Protein AF-A0A9P7C4H9-F1 (afdb_monomer)

Structure (mmCIF, N/CA/C/O backbone):
data_AF-A0A9P7C4H9-F1
#
_entry.id   AF-A0A9P7C4H9-F1
#
loop_
_atom_site.group_PDB
_atom_site.id
_atom_site.type_symbol
_atom_site.label_atom_id
_atom_site.label_alt_id
_atom_site.label_comp_id
_atom_site.label_asym_id
_atom_site.label_entity_id
_atom_site.label_seq_id
_atom_site.pdbx_PDB_ins_code
_atom_site.Cartn_x
_atom_site.Cartn_y
_atom_site.Cartn_z
_atom_site.occupancy
_atom_site.B_iso_or_equiv
_atom_site.auth_seq_id
_atom_site.auth_comp_id
_atom_site.auth_asym_id
_atom_site.auth_atom_id
_atom_site.pdbx_PDB_model_num
ATOM 1 N N . MET A 1 1 ? 7.502 -37.000 -30.671 1.00 44.06 1 MET A N 1
ATOM 2 C CA . MET A 1 1 ? 8.801 -36.679 -31.298 1.00 44.06 1 MET A CA 1
ATOM 3 C C . MET A 1 1 ? 9.377 -35.501 -30.540 1.00 44.06 1 MET A C 1
ATOM 5 O O . MET A 1 1 ? 8.918 -34.388 -30.746 1.00 44.06 1 MET A O 1
ATOM 9 N N . HIS A 1 2 ? 10.270 -35.762 -29.587 1.00 52.16 2 HIS A N 1
ATOM 10 C CA . HIS A 1 2 ? 10.939 -34.704 -28.834 1.00 52.16 2 HIS A CA 1
ATOM 11 C C . HIS A 1 2 ? 12.098 -34.199 -29.687 1.00 52.16 2 HIS A C 1
ATOM 13 O O . HIS A 1 2 ? 13.008 -34.956 -30.012 1.00 52.16 2 HIS A O 1
ATOM 19 N N . TYR A 1 3 ? 11.997 -32.956 -30.142 1.00 65.62 3 TYR A N 1
ATOM 20 C CA . TYR A 1 3 ? 13.084 -32.281 -30.832 1.00 65.62 3 TYR A CA 1
ATOM 21 C C . TYR A 1 3 ? 14.115 -31.863 -29.782 1.00 65.62 3 TYR A C 1
ATOM 23 O O . TYR A 1 3 ? 13.829 -31.004 -28.951 1.00 65.62 3 TYR A O 1
ATOM 31 N N . GLU A 1 4 ? 15.283 -32.504 -29.774 1.00 80.12 4 GLU A N 1
ATOM 32 C CA . GLU A 1 4 ? 16.384 -32.117 -28.891 1.00 80.12 4 GLU A CA 1
ATOM 33 C C . GLU A 1 4 ? 17.046 -30.844 -29.433 1.00 80.12 4 GLU A C 1
ATOM 35 O O . GLU A 1 4 ? 17.804 -30.877 -30.408 1.00 80.12 4 GLU A O 1
ATOM 40 N N . LEU A 1 5 ? 16.741 -29.713 -28.794 1.00 78.94 5 LEU A N 1
ATOM 41 C CA . LEU A 1 5 ? 17.234 -28.383 -29.169 1.00 78.94 5 LEU A CA 1
ATOM 42 C C . LEU A 1 5 ? 18.776 -28.321 -29.170 1.00 78.94 5 LEU A C 1
ATOM 44 O O . LEU A 1 5 ? 19.366 -27.708 -30.057 1.00 78.94 5 LEU A O 1
ATOM 48 N N . ASP A 1 6 ? 19.438 -29.061 -28.277 1.00 79.94 6 ASP A N 1
ATOM 49 C CA . ASP A 1 6 ? 20.905 -29.146 -28.202 1.00 79.94 6 ASP A CA 1
ATOM 50 C C . ASP A 1 6 ? 21.543 -29.848 -29.409 1.00 79.94 6 ASP A C 1
ATOM 52 O O . ASP A 1 6 ? 22.656 -29.522 -29.837 1.00 79.94 6 ASP A O 1
ATOM 56 N N . HIS A 1 7 ? 20.867 -30.861 -29.955 1.00 81.50 7 HIS A N 1
ATOM 57 C CA . HIS A 1 7 ? 21.323 -31.544 -31.163 1.00 81.50 7 HIS A CA 1
ATOM 58 C C . HIS A 1 7 ? 21.114 -30.644 -32.385 1.00 81.50 7 HIS A C 1
ATOM 60 O O . HIS A 1 7 ? 21.997 -30.518 -33.234 1.00 81.50 7 HIS A O 1
ATOM 66 N N . ALA A 1 8 ? 19.976 -29.951 -32.438 1.00 81.56 8 ALA A N 1
ATOM 67 C CA . ALA A 1 8 ? 19.680 -28.979 -33.478 1.00 81.56 8 ALA A CA 1
ATOM 68 C C . ALA A 1 8 ? 20.677 -27.814 -33.518 1.00 81.56 8 ALA A C 1
ATOM 70 O O . ALA A 1 8 ? 21.154 -27.468 -34.599 1.00 81.56 8 ALA A O 1
ATOM 71 N N . LEU A 1 9 ? 21.049 -27.253 -32.359 1.00 82.00 9 LEU A N 1
ATOM 72 C CA . LEU A 1 9 ? 22.055 -26.191 -32.272 1.00 82.00 9 LEU A CA 1
ATOM 73 C C . LEU A 1 9 ? 23.400 -26.621 -32.849 1.00 82.00 9 LEU A C 1
ATOM 75 O O . LEU A 1 9 ? 23.995 -25.877 -33.628 1.00 82.00 9 LEU A O 1
ATOM 79 N N . ARG A 1 10 ? 23.869 -27.825 -32.504 1.00 82.38 10 ARG A N 1
ATOM 80 C CA . ARG A 1 10 ? 25.145 -28.351 -33.006 1.00 82.38 10 ARG A CA 1
ATOM 81 C C . ARG A 1 10 ? 25.139 -28.474 -34.525 1.00 82.38 10 ARG A C 1
ATOM 83 O O . ARG A 1 10 ? 26.016 -27.921 -35.182 1.00 82.38 10 ARG A O 1
ATOM 90 N N . VAL A 1 11 ? 24.098 -29.088 -35.085 1.00 84.25 11 VAL A N 1
ATOM 91 C CA . VAL A 1 11 ? 23.958 -29.253 -36.539 1.00 84.25 11 VAL A CA 1
ATOM 92 C C . VAL A 1 11 ? 23.849 -27.897 -37.251 1.00 84.25 11 VAL A C 1
ATOM 94 O O . VAL A 1 11 ? 24.499 -27.679 -38.277 1.00 84.25 11 VAL A O 1
ATOM 97 N N . CYS A 1 12 ? 23.066 -26.954 -36.718 1.00 82.62 12 CYS A N 1
ATOM 98 C CA . CYS A 1 12 ? 22.921 -25.619 -37.305 1.00 82.62 12 CYS A CA 1
ATOM 99 C C . CYS A 1 12 ? 24.215 -24.793 -37.228 1.00 82.62 12 CYS A C 1
ATOM 101 O O . CYS A 1 12 ? 24.520 -24.063 -38.178 1.00 82.62 12 CYS A O 1
ATOM 103 N N . SER A 1 13 ? 24.983 -24.939 -36.145 1.00 81.62 13 SER A N 1
ATOM 104 C CA . SER A 1 13 ? 26.287 -24.295 -35.960 1.00 81.62 13 SER A CA 1
ATOM 105 C C . SER A 1 13 ? 27.321 -24.823 -36.958 1.00 81.62 13 SER A C 1
ATOM 107 O O . SER A 1 13 ? 27.960 -24.038 -37.661 1.00 81.62 13 SER A O 1
ATOM 109 N N . GLU A 1 14 ? 27.394 -26.147 -37.136 1.00 85.06 14 GLU A N 1
ATOM 110 C CA . GLU A 1 14 ? 28.267 -26.791 -38.130 1.00 85.06 14 GLU A CA 1
ATOM 111 C C . GLU A 1 14 ? 27.987 -26.300 -39.559 1.00 85.06 14 GLU A C 1
ATOM 113 O O . GLU A 1 14 ? 28.906 -26.081 -40.348 1.00 85.06 14 GLU A O 1
ATOM 118 N N . HIS A 1 15 ? 26.715 -26.052 -39.881 1.00 85.06 15 HIS A N 1
ATOM 119 C CA . HIS A 1 15 ? 26.280 -25.585 -41.199 1.00 85.06 15 HIS A CA 1
ATOM 120 C C . HIS A 1 15 ? 26.234 -24.052 -41.326 1.00 85.06 15 HIS A C 1
ATOM 122 O O . HIS A 1 15 ? 25.731 -23.539 -42.331 1.00 85.06 15 HIS A O 1
ATOM 128 N N . LYS A 1 16 ? 26.736 -23.308 -40.326 1.00 81.38 16 LYS A N 1
ATOM 129 C CA . LYS A 1 16 ? 26.761 -21.833 -40.277 1.00 81.38 16 LYS A CA 1
ATOM 130 C C . LYS A 1 16 ? 25.388 -21.188 -40.526 1.00 81.38 16 LYS A C 1
ATOM 132 O O . LYS A 1 16 ? 25.284 -20.124 -41.139 1.00 81.38 16 LYS A O 1
ATOM 137 N N . ARG A 1 17 ? 24.303 -21.827 -40.076 1.00 83.75 17 ARG A N 1
ATOM 138 C CA . ARG A 1 17 ? 22.928 -21.311 -40.207 1.00 83.75 17 ARG A CA 1
ATOM 139 C C . ARG A 1 17 ? 22.589 -20.403 -39.027 1.00 83.75 17 ARG A C 1
ATOM 141 O O . ARG A 1 17 ? 21.820 -20.761 -38.145 1.00 83.75 17 ARG A O 1
ATOM 148 N N . THR A 1 18 ? 23.154 -19.204 -39.045 1.00 81.00 18 THR A N 1
ATOM 149 C CA . THR A 1 18 ? 23.159 -18.243 -37.928 1.00 81.00 18 THR A CA 1
ATOM 150 C C . THR A 1 18 ? 21.761 -17.864 -37.446 1.00 81.00 18 THR A C 1
ATOM 152 O O . THR A 1 18 ? 21.467 -17.990 -36.264 1.00 81.00 18 THR A O 1
ATOM 155 N N . ARG A 1 19 ? 20.849 -17.516 -38.360 1.00 83.62 19 ARG A N 1
ATOM 156 C CA . ARG A 1 19 ? 19.447 -17.197 -38.030 1.00 83.62 19 ARG A CA 1
ATOM 157 C C . ARG A 1 19 ? 18.718 -18.350 -37.340 1.00 83.62 19 ARG A C 1
ATOM 159 O O . ARG A 1 19 ? 17.935 -18.123 -36.423 1.00 83.62 19 ARG A O 1
ATOM 166 N N . SER A 1 20 ? 18.989 -19.583 -37.768 1.00 84.62 20 SER A N 1
ATOM 167 C CA . SER A 1 20 ? 18.433 -20.786 -37.146 1.00 84.62 20 SER A CA 1
ATOM 168 C C . SER A 1 20 ? 19.023 -21.004 -35.754 1.00 84.62 20 SER A C 1
ATOM 170 O O . SER A 1 20 ? 18.269 -21.300 -34.835 1.00 84.62 20 SER A O 1
ATOM 172 N N . CYS A 1 21 ? 20.327 -20.773 -35.566 1.00 83.94 21 CYS A N 1
ATOM 173 C CA . CYS A 1 21 ? 20.963 -20.833 -34.248 1.00 83.94 21 CYS A CA 1
ATOM 174 C C . CYS A 1 21 ? 20.358 -19.813 -33.272 1.00 83.94 21 CYS A C 1
ATOM 176 O O . CYS A 1 21 ? 19.970 -20.201 -32.177 1.00 83.94 21 CYS A O 1
ATOM 178 N N . VAL A 1 22 ? 20.197 -18.543 -33.674 1.00 86.19 22 VAL A N 1
ATOM 179 C CA . VAL A 1 22 ? 19.553 -17.501 -32.841 1.00 86.19 22 VAL A CA 1
ATOM 180 C C . VAL A 1 22 ? 18.134 -17.915 -32.443 1.00 86.19 22 VAL A C 1
ATOM 182 O O . VAL A 1 22 ? 17.732 -17.752 -31.292 1.00 86.19 22 VAL A O 1
ATOM 185 N N . HIS A 1 23 ? 17.379 -18.498 -33.378 1.00 86.56 23 HIS A N 1
ATOM 186 C CA . HIS A 1 23 ? 16.027 -18.966 -33.094 1.00 86.56 23 HIS A CA 1
ATOM 187 C C . HIS A 1 23 ? 15.988 -20.094 -32.069 1.00 86.56 23 HIS A C 1
ATOM 189 O O . HIS A 1 23 ? 15.178 -20.041 -31.143 1.00 86.56 23 HIS A O 1
ATOM 195 N N . ILE A 1 24 ? 16.878 -21.076 -32.204 1.00 85.31 24 ILE A N 1
ATOM 196 C CA . ILE A 1 24 ? 16.954 -22.189 -31.261 1.00 85.31 24 ILE A CA 1
ATOM 197 C C . ILE A 1 24 ? 17.429 -21.691 -29.883 1.00 85.31 24 ILE A C 1
ATOM 199 O O . ILE A 1 24 ? 16.838 -22.073 -28.878 1.00 85.31 24 ILE A O 1
ATOM 203 N N . TYR A 1 25 ? 18.394 -20.763 -29.818 1.00 87.19 25 TYR A N 1
ATOM 204 C CA . TYR A 1 25 ? 18.800 -20.128 -28.556 1.00 87.19 25 TYR A CA 1
ATOM 205 C C . TYR A 1 25 ? 17.641 -19.406 -27.859 1.00 87.19 25 TYR A C 1
ATOM 207 O O . TYR A 1 25 ? 17.460 -19.559 -26.653 1.00 87.19 25 TYR A O 1
ATOM 215 N N . GLY A 1 26 ? 16.805 -18.682 -28.608 1.00 85.56 26 GLY A N 1
ATOM 216 C CA . GLY A 1 26 ? 15.606 -18.066 -28.040 1.00 85.56 26 GLY A CA 1
ATOM 217 C C . GLY A 1 26 ? 14.562 -19.081 -27.565 1.00 85.56 26 GLY A C 1
ATOM 218 O O . GLY A 1 26 ? 13.930 -18.851 -26.542 1.00 85.56 26 GLY A O 1
ATOM 219 N N . GLN A 1 27 ? 14.401 -20.223 -28.246 1.00 85.50 27 GLN A N 1
ATOM 220 C CA . GLN A 1 27 ? 13.520 -21.308 -27.778 1.00 85.50 27 GLN A CA 1
ATOM 221 C C . GLN A 1 27 ? 14.031 -21.975 -26.493 1.00 85.50 27 GLN A C 1
ATOM 223 O O . GLN A 1 27 ? 13.234 -22.481 -25.709 1.00 85.50 27 GLN A O 1
ATOM 228 N N . MET A 1 28 ? 15.344 -21.956 -26.267 1.00 84.06 28 MET A N 1
ATOM 229 C CA . MET A 1 28 ? 15.979 -22.445 -25.040 1.00 84.06 28 MET A CA 1
ATOM 230 C C . MET A 1 28 ? 15.979 -21.414 -23.900 1.00 84.06 28 MET A C 1
ATOM 232 O O . MET A 1 28 ? 16.462 -21.718 -22.814 1.00 84.06 28 MET A O 1
ATOM 236 N N . GLY A 1 29 ? 15.471 -20.196 -24.132 1.00 84.06 29 GLY A N 1
ATOM 237 C CA . GLY A 1 29 ? 15.505 -19.097 -23.159 1.00 84.06 29 GLY A CA 1
ATOM 238 C C . GLY A 1 29 ? 16.881 -18.437 -22.994 1.00 84.06 29 GLY A C 1
ATOM 239 O O . GLY A 1 29 ? 17.064 -17.597 -22.117 1.00 84.06 29 GLY A O 1
ATOM 240 N N . LEU A 1 30 ? 17.857 -18.779 -23.840 1.00 87.62 30 LEU A N 1
ATOM 241 C CA . LEU A 1 30 ? 19.221 -18.242 -23.814 1.00 87.62 30 LEU A CA 1
ATOM 242 C C . LEU A 1 30 ? 19.320 -16.970 -24.671 1.00 87.62 30 LEU A C 1
ATOM 244 O O . LEU A 1 30 ? 20.008 -16.925 -25.694 1.00 87.62 30 LEU A O 1
ATOM 248 N N . TYR A 1 31 ? 18.612 -15.917 -24.259 1.00 89.25 31 TYR A N 1
ATOM 249 C CA . TYR A 1 31 ? 18.521 -14.665 -25.021 1.00 89.25 31 TYR A CA 1
ATOM 250 C C . TYR A 1 31 ? 19.855 -13.911 -25.129 1.00 89.25 31 TYR A C 1
ATOM 252 O O . TYR A 1 31 ? 20.131 -13.318 -26.169 1.00 89.25 31 TYR A O 1
ATOM 260 N N . GLU A 1 32 ? 20.725 -13.984 -24.116 1.00 88.81 32 GLU A N 1
ATOM 261 C CA . GLU A 1 32 ? 22.060 -13.358 -24.166 1.00 88.81 32 GLU A CA 1
ATOM 262 C C . GLU A 1 32 ? 22.920 -13.922 -25.301 1.00 88.81 32 GLU A C 1
ATOM 264 O O . GLU A 1 32 ? 23.570 -13.175 -26.036 1.00 88.81 32 GLU A O 1
ATOM 269 N N . GLU A 1 33 ? 22.896 -15.242 -25.480 1.00 87.50 33 GLU A N 1
ATOM 270 C CA . GLU A 1 33 ? 23.661 -15.912 -26.530 1.00 87.50 33 GLU A CA 1
ATOM 271 C C . GLU A 1 33 ? 23.050 -15.669 -27.909 1.00 87.50 33 GLU A C 1
ATOM 273 O O . GLU A 1 33 ? 23.782 -15.451 -28.876 1.00 87.50 33 GLU A O 1
ATOM 278 N N . ALA A 1 34 ? 21.715 -15.638 -27.980 1.00 88.81 34 ALA A N 1
ATOM 279 C CA . ALA A 1 34 ? 20.970 -15.299 -29.185 1.00 88.81 34 ALA A CA 1
ATOM 280 C C . ALA A 1 34 ? 21.322 -13.887 -29.687 1.00 88.81 34 ALA A C 1
ATOM 282 O O . ALA A 1 34 ? 21.655 -13.716 -30.861 1.00 88.81 34 ALA A O 1
ATOM 283 N N . VAL A 1 35 ? 21.302 -12.890 -28.795 1.00 88.69 35 VAL A N 1
ATOM 284 C CA . VAL A 1 35 ? 21.635 -11.494 -29.117 1.00 88.69 35 VAL A CA 1
ATOM 285 C C . VAL A 1 35 ? 23.110 -11.360 -29.490 1.00 88.69 35 VAL A C 1
ATOM 287 O O . VAL A 1 35 ? 23.418 -10.761 -30.516 1.00 88.69 35 VAL A O 1
ATOM 290 N N . ARG A 1 36 ? 24.031 -11.975 -28.736 1.00 88.62 36 ARG A N 1
ATOM 291 C CA . ARG A 1 36 ? 25.468 -11.963 -29.061 1.00 88.62 36 ARG A CA 1
ATOM 292 C C . ARG A 1 36 ? 25.739 -12.518 -30.463 1.00 88.62 36 ARG A C 1
ATOM 294 O O . ARG A 1 36 ? 26.434 -11.874 -31.243 1.00 88.62 36 ARG A O 1
ATOM 301 N N . LEU A 1 37 ? 25.147 -13.664 -30.807 1.00 87.50 37 LEU A N 1
ATOM 302 C CA . LEU A 1 37 ? 25.329 -14.290 -32.119 1.00 87.50 37 LEU A CA 1
ATOM 303 C C . LEU A 1 37 ? 24.685 -13.467 -33.249 1.00 87.50 37 LEU A C 1
ATOM 305 O O . LEU A 1 37 ? 25.217 -13.415 -34.356 1.00 87.50 37 LEU A O 1
ATOM 309 N N . ALA A 1 38 ? 23.571 -12.777 -32.984 1.00 88.94 38 ALA A N 1
ATOM 310 C CA . ALA A 1 38 ? 22.984 -11.835 -33.938 1.00 88.94 38 ALA A CA 1
ATOM 311 C C . ALA A 1 38 ? 23.907 -10.625 -34.199 1.00 88.94 38 ALA A C 1
ATOM 313 O O . ALA A 1 38 ? 24.127 -10.257 -35.357 1.00 88.94 38 ALA A O 1
ATOM 314 N N . LEU A 1 39 ? 24.509 -10.062 -33.143 1.00 87.12 39 LEU A N 1
ATOM 315 C CA . LEU A 1 39 ? 25.451 -8.940 -33.234 1.00 87.12 39 LEU A CA 1
ATOM 316 C C . LEU A 1 39 ? 26.760 -9.326 -33.946 1.00 87.12 39 LEU A C 1
ATOM 318 O O . LEU A 1 39 ? 27.242 -8.572 -34.790 1.00 87.12 39 LEU A O 1
ATOM 322 N N . GLU A 1 40 ? 27.306 -10.523 -33.701 1.00 87.19 40 GLU A N 1
ATOM 323 C CA . GLU A 1 40 ? 28.487 -11.044 -34.418 1.00 87.19 40 GLU A CA 1
ATOM 324 C C . GLU A 1 40 ? 28.271 -11.101 -35.941 1.00 87.19 40 GLU A C 1
ATOM 326 O O . GLU A 1 40 ? 29.188 -10.837 -36.724 1.00 87.19 40 GLU A O 1
ATOM 331 N N . HIS A 1 41 ? 27.040 -11.389 -36.369 1.00 85.38 41 HIS A N 1
ATOM 332 C CA . HIS A 1 41 ? 26.647 -11.453 -37.776 1.00 85.38 41 HIS A CA 1
ATOM 333 C C . HIS A 1 41 ? 26.065 -10.146 -38.336 1.00 85.38 41 HIS A C 1
ATOM 335 O O . HIS A 1 41 ? 25.588 -10.145 -39.472 1.00 85.38 41 HIS A O 1
ATOM 341 N N . LYS A 1 42 ? 26.162 -9.034 -37.590 1.00 81.94 42 LYS A N 1
ATOM 342 C CA . LYS A 1 42 ? 25.680 -7.694 -37.975 1.00 81.94 42 LYS A CA 1
ATOM 343 C C . LYS A 1 42 ? 24.170 -7.621 -38.264 1.00 81.94 42 LYS A C 1
ATOM 345 O O . LYS A 1 42 ? 23.737 -6.754 -39.020 1.00 81.94 42 LYS A O 1
ATOM 350 N N . ASP A 1 43 ? 23.363 -8.511 -37.684 1.00 84.69 43 ASP A N 1
ATOM 351 C CA . ASP A 1 43 ? 21.900 -8.517 -37.845 1.00 84.69 43 ASP A CA 1
ATOM 352 C C . ASP A 1 43 ? 21.250 -7.801 -36.642 1.00 84.69 43 ASP A C 1
ATOM 354 O O . ASP A 1 43 ? 20.857 -8.423 -35.652 1.00 84.69 43 ASP A O 1
ATOM 358 N N . LEU A 1 44 ? 21.215 -6.462 -36.701 1.00 82.75 44 LEU A N 1
ATOM 359 C CA . LEU A 1 44 ? 20.713 -5.603 -35.616 1.00 82.75 44 LEU A CA 1
ATOM 360 C C . LEU A 1 44 ? 19.209 -5.772 -35.382 1.00 82.75 44 LEU A C 1
ATOM 362 O O . LEU A 1 44 ? 18.764 -5.793 -34.237 1.00 82.75 44 LEU A O 1
ATOM 366 N N . ASP A 1 45 ? 18.427 -5.931 -36.448 1.00 84.25 45 ASP A N 1
ATOM 367 C CA . ASP A 1 45 ? 16.979 -6.115 -36.341 1.00 84.25 45 ASP A CA 1
ATOM 368 C C . ASP A 1 45 ? 16.651 -7.428 -35.629 1.00 84.25 45 ASP A C 1
ATOM 370 O O . ASP A 1 45 ? 15.785 -7.474 -34.753 1.00 84.25 45 ASP A O 1
ATOM 374 N N . LEU A 1 46 ? 17.402 -8.492 -35.935 1.00 86.25 46 LEU A N 1
ATOM 375 C CA . LEU A 1 46 ? 17.275 -9.758 -35.228 1.00 86.25 46 LEU A CA 1
ATOM 376 C C . LEU A 1 46 ? 17.680 -9.616 -33.754 1.00 86.25 46 LEU A C 1
ATOM 378 O O . LEU A 1 46 ? 16.971 -10.119 -32.888 1.00 86.25 46 LEU A O 1
ATOM 382 N N . ALA A 1 47 ? 18.766 -8.903 -33.445 1.00 86.62 47 ALA A N 1
ATOM 383 C CA . ALA A 1 47 ? 19.182 -8.660 -32.063 1.00 86.62 47 ALA A CA 1
ATOM 384 C C . ALA A 1 47 ? 18.090 -7.947 -31.243 1.00 86.62 47 ALA A C 1
ATOM 386 O O . ALA A 1 47 ? 17.804 -8.369 -30.125 1.00 86.62 47 ALA A O 1
ATOM 387 N N . ARG A 1 48 ? 17.422 -6.938 -31.819 1.00 85.56 48 ARG A N 1
ATOM 388 C CA . ARG A 1 48 ? 16.312 -6.209 -31.178 1.00 85.56 48 ARG A CA 1
ATOM 389 C C . ARG A 1 48 ? 15.128 -7.119 -30.869 1.00 85.56 48 ARG A C 1
ATOM 391 O O . ARG A 1 48 ? 14.684 -7.188 -29.730 1.00 85.56 48 ARG A O 1
ATOM 398 N N . VAL A 1 49 ? 14.692 -7.909 -31.853 1.00 88.25 49 VAL A N 1
ATOM 399 C CA . VAL A 1 49 ? 13.565 -8.839 -31.676 1.00 88.25 49 VAL A CA 1
ATOM 400 C C . VAL A 1 49 ? 13.814 -9.822 -30.532 1.00 88.25 49 VAL A C 1
ATOM 402 O O . VAL A 1 49 ? 12.890 -10.133 -29.790 1.00 88.25 49 VAL A O 1
ATOM 405 N N . TYR A 1 50 ? 15.037 -10.339 -30.373 1.00 87.06 50 TYR A N 1
ATOM 406 C CA . TYR A 1 50 ? 15.347 -11.257 -29.268 1.00 87.06 50 TYR A CA 1
ATOM 407 C C . TYR A 1 50 ? 15.652 -10.544 -27.944 1.00 87.06 50 TYR A C 1
ATOM 409 O O . TYR A 1 50 ? 15.538 -11.189 -26.904 1.00 87.06 50 TYR A O 1
ATOM 417 N N . ALA A 1 51 ? 15.984 -9.250 -27.963 1.00 86.00 51 ALA A N 1
ATOM 418 C CA . ALA A 1 51 ? 16.104 -8.432 -26.759 1.00 86.00 51 ALA A CA 1
ATOM 419 C C . ALA A 1 51 ? 14.742 -8.089 -26.138 1.00 86.00 51 ALA A C 1
ATOM 421 O O . ALA A 1 51 ? 14.664 -8.004 -24.917 1.00 86.00 51 ALA A O 1
ATOM 422 N N . ASP A 1 52 ? 13.680 -7.979 -26.945 1.00 85.94 52 ASP A N 1
ATOM 423 C CA . ASP A 1 52 ? 12.317 -7.682 -26.468 1.00 85.94 52 ASP A CA 1
ATOM 424 C C . ASP A 1 52 ? 11.517 -8.919 -26.031 1.00 85.94 52 ASP A C 1
ATOM 426 O O . ASP A 1 52 ? 10.553 -8.802 -25.282 1.00 85.94 52 ASP A O 1
ATOM 430 N N . LYS A 1 53 ? 11.928 -10.123 -26.449 1.00 85.88 53 LYS A N 1
ATOM 431 C CA . LYS A 1 53 ? 11.283 -11.393 -26.062 1.00 85.88 53 LYS A CA 1
ATOM 432 C C . LYS A 1 53 ? 11.184 -11.681 -24.557 1.00 85.88 53 LYS A C 1
ATOM 434 O O . LYS A 1 53 ? 10.193 -12.303 -24.172 1.00 85.88 53 LYS A O 1
ATOM 439 N N . PRO A 1 54 ? 12.167 -11.345 -23.701 1.00 84.25 54 PRO A N 1
ATOM 440 C CA . PRO A 1 54 ? 11.985 -11.436 -22.256 1.00 84.25 54 PRO A CA 1
ATOM 441 C C . PRO A 1 54 ? 11.037 -10.325 -21.765 1.00 84.25 54 PRO A C 1
ATOM 443 O O . PRO A 1 54 ? 11.469 -9.283 -21.278 1.00 84.25 54 PRO A O 1
ATOM 446 N N . GLU A 1 55 ? 9.727 -10.545 -21.912 1.00 77.44 55 GLU A N 1
ATOM 447 C CA . GLU A 1 55 ? 8.685 -9.591 -21.496 1.00 77.44 55 GLU A CA 1
ATOM 448 C C . GLU A 1 55 ? 8.573 -9.474 -19.965 1.00 77.44 55 GLU A C 1
ATOM 450 O O . GLU A 1 55 ? 8.351 -8.380 -19.455 1.00 77.44 55 GLU A O 1
ATOM 455 N N . GLU A 1 56 ? 8.782 -10.575 -19.231 1.00 80.62 56 GLU A N 1
ATOM 456 C CA . GLU A 1 56 ? 8.640 -10.636 -17.764 1.00 80.62 56 GLU A CA 1
ATOM 457 C C . GLU A 1 56 ? 9.906 -10.221 -16.988 1.00 80.62 56 GLU A C 1
ATOM 459 O O . GLU A 1 56 ? 9.843 -10.007 -15.778 1.00 80.62 56 GLU A O 1
ATOM 464 N N . ASP A 1 57 ? 11.059 -10.117 -17.659 1.00 85.31 57 ASP A N 1
ATOM 465 C CA . ASP A 1 57 ? 12.349 -9.809 -17.029 1.00 85.31 57 ASP A CA 1
ATOM 466 C C . ASP A 1 57 ? 12.928 -8.497 -17.572 1.00 85.31 57 ASP A C 1
ATOM 468 O O . ASP A 1 57 ? 13.766 -8.469 -18.480 1.00 85.31 57 ASP A O 1
ATOM 472 N N . ASP A 1 58 ? 12.481 -7.391 -16.975 1.00 85.81 58 ASP A N 1
ATOM 473 C CA . ASP A 1 58 ? 12.952 -6.043 -17.303 1.00 85.81 58 ASP A CA 1
ATOM 474 C C . ASP A 1 58 ? 14.464 -5.875 -17.066 1.00 85.81 58 ASP A C 1
ATOM 476 O O . ASP A 1 58 ? 15.121 -5.098 -17.764 1.00 85.81 58 ASP A O 1
ATOM 480 N N . VAL A 1 59 ? 15.049 -6.620 -16.117 1.00 87.75 59 VAL A N 1
ATOM 481 C CA . VAL A 1 59 ? 16.487 -6.556 -15.811 1.00 87.75 59 VAL A CA 1
ATOM 482 C C . VAL A 1 59 ? 17.289 -7.170 -16.954 1.00 87.75 59 VAL A C 1
ATOM 484 O O . VAL A 1 59 ? 18.255 -6.565 -17.436 1.00 87.75 59 VAL A O 1
ATOM 487 N N . LEU A 1 60 ? 16.879 -8.352 -17.417 1.00 86.50 60 LEU A N 1
ATOM 488 C CA . LEU A 1 60 ? 17.494 -9.017 -18.560 1.00 86.50 60 LEU A CA 1
ATOM 489 C C . LEU A 1 60 ? 17.285 -8.206 -19.841 1.00 86.50 60 LEU A C 1
ATOM 491 O O . LEU A 1 60 ? 18.252 -7.983 -20.572 1.00 86.50 60 LEU A O 1
ATOM 495 N N . ARG A 1 61 ? 16.069 -7.700 -20.087 1.00 87.94 61 ARG A N 1
ATOM 496 C CA . ARG A 1 61 ? 15.765 -6.845 -21.244 1.00 87.94 61 ARG A CA 1
ATOM 497 C C . ARG A 1 61 ? 16.669 -5.616 -21.266 1.00 87.94 61 ARG A C 1
ATOM 499 O O . ARG A 1 61 ? 17.339 -5.371 -22.271 1.00 87.94 61 ARG A O 1
ATOM 506 N N . LYS A 1 62 ? 16.787 -4.903 -20.139 1.00 85.75 62 LYS A N 1
ATOM 507 C CA . LYS A 1 62 ? 17.688 -3.749 -20.012 1.00 85.75 62 LYS A CA 1
ATOM 508 C C . LYS A 1 62 ? 19.134 -4.132 -20.334 1.00 85.75 62 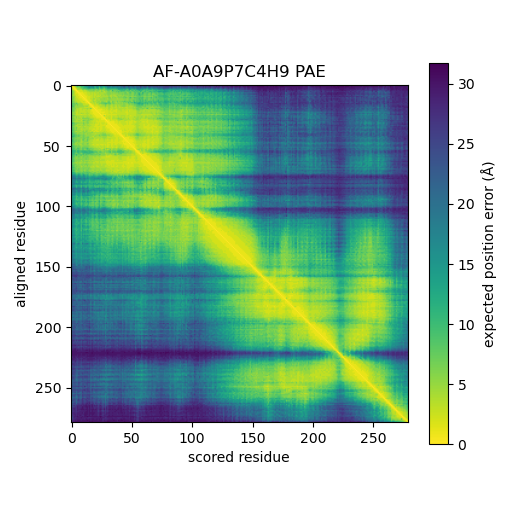LYS A C 1
ATOM 510 O O . LYS A 1 62 ? 19.761 -3.473 -21.157 1.00 85.75 62 LYS A O 1
ATOM 515 N N . LYS A 1 63 ? 19.648 -5.234 -19.776 1.00 87.75 63 LYS A N 1
ATOM 516 C CA . LYS A 1 63 ? 21.019 -5.717 -20.031 1.00 87.75 63 LYS A CA 1
ATOM 517 C C . LYS A 1 63 ? 21.271 -6.048 -21.509 1.00 87.75 63 LYS A C 1
ATOM 519 O O . LYS A 1 63 ? 22.330 -5.705 -22.039 1.00 87.75 63 LYS A O 1
ATOM 524 N N . LEU A 1 64 ? 20.324 -6.706 -22.182 1.00 88.44 64 LEU A N 1
ATOM 525 C CA . LEU A 1 64 ? 20.424 -7.032 -23.610 1.00 88.44 64 LEU A CA 1
ATOM 526 C C . LEU A 1 64 ? 20.463 -5.763 -24.465 1.00 88.44 64 LEU A C 1
ATOM 528 O O . LEU A 1 64 ? 21.341 -5.631 -25.319 1.00 88.44 64 LEU A O 1
ATOM 532 N N . TRP A 1 65 ? 19.583 -4.802 -24.184 1.00 88.44 65 TRP A N 1
ATOM 533 C CA . TRP A 1 65 ? 19.564 -3.510 -24.866 1.00 88.44 65 TRP A CA 1
ATOM 534 C C . TRP A 1 65 ? 20.824 -2.679 -24.603 1.00 88.44 65 TRP A C 1
ATOM 536 O O . TRP A 1 65 ? 21.350 -2.077 -25.537 1.00 88.44 65 TRP A O 1
ATOM 546 N N . THR A 1 66 ? 21.389 -2.710 -23.392 1.00 86.38 66 THR A N 1
ATOM 547 C CA . THR A 1 66 ? 22.689 -2.079 -23.101 1.00 86.38 66 THR A CA 1
ATOM 548 C C . THR A 1 66 ? 23.824 -2.709 -23.918 1.00 86.38 66 THR A C 1
ATOM 550 O O . THR A 1 66 ? 24.691 -2.000 -24.428 1.00 86.38 66 THR A O 1
ATOM 553 N N . ASN A 1 67 ? 23.819 -4.032 -24.102 1.00 85.88 67 ASN A N 1
ATOM 554 C CA . ASN A 1 67 ? 24.820 -4.712 -24.932 1.00 85.88 67 ASN A CA 1
ATOM 555 C C . ASN A 1 67 ? 24.678 -4.359 -26.420 1.00 85.88 67 ASN A C 1
ATOM 557 O O . ASN A 1 67 ? 25.686 -4.161 -27.101 1.00 85.88 67 ASN A O 1
ATOM 561 N N . ILE A 1 68 ? 23.442 -4.244 -26.918 1.00 85.44 68 ILE A N 1
ATOM 562 C CA . ILE A 1 68 ? 23.166 -3.763 -28.278 1.00 85.44 68 ILE A CA 1
ATOM 563 C C . ILE A 1 68 ? 23.647 -2.315 -28.425 1.00 85.44 68 ILE A C 1
ATOM 565 O O . ILE A 1 68 ? 24.349 -2.011 -29.386 1.00 85.44 68 ILE A O 1
ATOM 569 N N . ALA A 1 69 ? 23.353 -1.446 -27.452 1.00 83.31 69 ALA A N 1
ATOM 570 C CA . ALA A 1 69 ? 23.814 -0.058 -27.426 1.00 83.31 69 ALA A CA 1
ATOM 571 C C . ALA A 1 69 ? 25.333 0.042 -27.531 1.00 83.31 69 ALA A C 1
ATOM 573 O O . ALA A 1 69 ? 25.847 0.737 -28.404 1.00 83.31 69 ALA A O 1
ATOM 574 N N . LYS A 1 70 ? 26.049 -0.721 -26.701 1.00 84.00 70 LYS A N 1
ATOM 575 C CA . LYS A 1 70 ? 27.509 -0.782 -26.732 1.00 84.00 70 LYS A CA 1
ATOM 576 C C . LYS A 1 70 ? 28.031 -1.172 -28.118 1.00 84.00 70 LYS A C 1
ATOM 578 O O . LYS A 1 70 ? 28.902 -0.496 -28.654 1.00 84.00 70 LYS A O 1
ATOM 583 N N . TYR A 1 71 ? 27.465 -2.218 -28.723 1.00 84.25 71 TYR A N 1
ATOM 584 C CA . TYR A 1 71 ? 27.866 -2.666 -30.057 1.00 84.25 71 TYR A CA 1
ATOM 585 C C . TYR A 1 71 ? 27.608 -1.610 -31.139 1.00 84.25 71 TYR A C 1
ATOM 587 O O . TYR A 1 71 ? 28.458 -1.387 -32.002 1.00 84.25 71 TYR A O 1
ATOM 595 N N . VAL A 1 72 ? 26.443 -0.957 -31.101 1.00 82.62 72 VAL A N 1
ATOM 596 C CA . VAL A 1 72 ? 26.067 0.079 -32.071 1.00 82.62 72 VAL A CA 1
ATOM 597 C C . VAL A 1 72 ? 26.997 1.287 -31.949 1.00 82.62 72 VAL A C 1
ATOM 599 O O . VAL A 1 72 ? 27.450 1.793 -32.970 1.00 82.62 72 VAL A O 1
ATOM 602 N N . ILE A 1 73 ? 27.350 1.708 -30.734 1.00 78.69 73 ILE A N 1
ATOM 603 C CA . ILE A 1 73 ? 28.252 2.847 -30.493 1.00 78.69 73 ILE A CA 1
ATOM 604 C C . ILE A 1 73 ? 29.690 2.535 -30.920 1.00 78.69 73 ILE A C 1
ATOM 606 O O . ILE A 1 73 ? 30.370 3.404 -31.455 1.00 78.69 73 ILE A O 1
ATOM 610 N N . GLU A 1 74 ? 30.152 1.298 -30.727 1.00 79.62 74 GLU A N 1
ATOM 611 C CA . GLU A 1 74 ? 31.479 0.861 -31.180 1.00 79.62 74 GLU A CA 1
ATOM 612 C C . GLU A 1 74 ? 31.553 0.671 -32.708 1.00 79.62 74 GLU A C 1
ATOM 614 O O . GLU A 1 74 ? 32.619 0.842 -33.298 1.00 79.62 74 GLU A O 1
ATOM 619 N N . SER A 1 75 ? 30.438 0.307 -33.356 1.00 76.12 75 SER A N 1
ATOM 620 C CA . SER A 1 75 ? 30.404 -0.063 -34.781 1.00 76.12 75 SER A CA 1
ATOM 621 C C . SER A 1 75 ? 29.936 1.050 -35.721 1.00 76.12 75 SER A C 1
ATOM 623 O O . SER A 1 75 ? 30.197 0.960 -36.922 1.00 76.12 75 SER A O 1
ATOM 625 N N . SER A 1 76 ? 29.210 2.057 -35.225 1.00 67.31 76 SER A N 1
ATOM 626 C CA . SER A 1 76 ? 28.660 3.146 -36.041 1.00 67.31 76 SER A CA 1
ATOM 627 C C . SER A 1 76 ? 29.389 4.469 -35.798 1.00 67.31 76 SER A C 1
ATOM 629 O O . SER A 1 76 ? 29.625 4.868 -34.664 1.00 67.31 76 SER A O 1
ATOM 631 N N . GLU A 1 77 ? 29.732 5.165 -36.886 1.00 63.97 77 GLU A N 1
ATOM 632 C CA . GLU A 1 77 ? 30.280 6.531 -36.838 1.00 63.97 77 GLU A CA 1
ATOM 633 C C . GLU A 1 77 ? 29.169 7.579 -36.589 1.00 63.97 77 GLU A C 1
ATOM 635 O O . GLU A 1 77 ? 29.428 8.656 -36.049 1.00 63.97 77 GLU A O 1
ATOM 640 N N . ASP A 1 78 ? 27.912 7.242 -36.916 1.00 69.50 78 ASP A N 1
ATOM 641 C CA . ASP A 1 78 ? 26.742 8.124 -36.820 1.00 69.50 78 ASP A CA 1
ATOM 642 C C . ASP A 1 78 ? 26.004 8.005 -35.478 1.00 69.50 78 ASP A C 1
ATOM 644 O O . ASP A 1 78 ? 24.992 7.313 -35.328 1.00 69.50 78 ASP A O 1
ATOM 648 N N . ILE A 1 79 ? 26.470 8.783 -34.506 1.00 71.62 79 ILE A N 1
ATOM 649 C CA . ILE A 1 79 ? 25.961 8.810 -33.127 1.00 71.62 79 ILE A CA 1
ATOM 650 C C . ILE A 1 79 ? 24.466 9.176 -33.047 1.00 71.62 79 ILE A C 1
ATOM 652 O O . ILE A 1 79 ? 23.741 8.621 -32.228 1.00 71.62 79 ILE A O 1
ATOM 656 N N . LYS A 1 80 ? 23.966 10.057 -33.923 1.00 70.69 80 LYS A N 1
ATOM 657 C CA . LYS A 1 80 ? 22.548 10.474 -33.929 1.00 70.69 80 LYS A CA 1
ATOM 658 C C . LYS A 1 80 ? 21.595 9.335 -34.296 1.00 70.69 80 LYS A C 1
ATOM 660 O O . LYS A 1 80 ? 20.561 9.162 -33.657 1.00 70.69 80 LYS A O 1
ATOM 665 N N . ASN A 1 81 ? 21.970 8.529 -35.288 1.00 71.50 81 ASN A N 1
ATOM 666 C CA . ASN A 1 81 ? 21.183 7.362 -35.686 1.00 71.50 81 ASN A CA 1
ATOM 667 C C . ASN A 1 81 ? 21.250 6.275 -34.607 1.00 71.50 81 ASN A C 1
ATOM 669 O O . ASN A 1 81 ? 20.242 5.632 -34.327 1.00 71.50 81 ASN A O 1
ATOM 673 N N . ALA A 1 82 ? 22.407 6.112 -33.954 1.00 70.12 82 ALA A N 1
ATOM 674 C CA . ALA A 1 82 ? 22.553 5.210 -32.815 1.00 70.12 82 ALA A CA 1
ATOM 675 C C . ALA A 1 82 ? 21.605 5.581 -31.660 1.00 70.12 82 ALA A C 1
ATOM 677 O O . ALA A 1 82 ? 20.929 4.704 -31.134 1.00 70.12 82 ALA A O 1
ATOM 678 N N . ILE A 1 83 ? 21.488 6.868 -31.311 1.00 70.44 83 ILE A N 1
ATOM 679 C CA . ILE A 1 83 ? 20.564 7.343 -30.265 1.00 70.44 83 ILE A CA 1
ATOM 680 C C . ILE A 1 83 ? 19.108 7.064 -30.651 1.00 70.44 83 ILE A C 1
ATOM 682 O O . ILE A 1 83 ? 18.376 6.477 -29.861 1.00 70.44 83 ILE A O 1
ATOM 686 N N . GLN A 1 84 ? 18.692 7.400 -31.876 1.00 72.88 84 GLN A N 1
ATOM 687 C CA . GLN A 1 84 ? 17.318 7.148 -32.334 1.00 72.88 84 GLN A CA 1
ATOM 688 C C . GLN A 1 84 ? 16.952 5.659 -32.335 1.00 72.88 84 GLN A C 1
ATOM 690 O O . GLN A 1 84 ? 15.823 5.298 -32.010 1.00 72.88 84 GLN A O 1
ATOM 695 N N . LEU A 1 85 ? 17.902 4.784 -32.675 1.00 68.69 85 LEU A N 1
ATOM 696 C CA . LEU A 1 85 ? 17.701 3.334 -32.643 1.00 68.69 85 LEU A CA 1
ATOM 697 C C . LEU A 1 85 ? 17.597 2.780 -31.216 1.00 68.69 85 LEU A C 1
ATOM 699 O O . LEU A 1 85 ? 16.957 1.747 -31.016 1.00 68.69 85 LEU A O 1
ATOM 703 N N . LEU A 1 86 ? 18.206 3.456 -30.242 1.00 68.25 86 LEU A N 1
ATOM 704 C CA . LEU A 1 86 ? 18.211 3.058 -28.834 1.00 68.25 86 LEU A CA 1
ATOM 705 C C . LEU A 1 86 ? 17.045 3.646 -28.038 1.00 68.25 86 LEU A C 1
ATOM 707 O O . LEU A 1 86 ? 16.550 2.980 -27.135 1.00 68.25 86 LEU A O 1
ATOM 711 N N . MET A 1 87 ? 16.534 4.814 -28.433 1.00 64.44 87 MET A N 1
ATOM 712 C CA . MET A 1 87 ? 15.303 5.396 -27.880 1.00 64.44 87 MET A CA 1
ATOM 713 C C . MET A 1 87 ? 14.025 4.641 -28.286 1.00 64.44 87 MET A C 1
ATOM 715 O O . MET A 1 87 ? 12.931 5.033 -27.901 1.00 64.44 87 MET A O 1
ATOM 719 N N . GLY A 1 88 ? 14.137 3.548 -29.047 1.00 64.69 88 GLY A N 1
ATOM 720 C CA . GLY A 1 88 ? 13.025 2.628 -29.302 1.00 64.69 88 GLY A CA 1
ATOM 721 C C . GLY A 1 88 ? 12.714 1.668 -28.145 1.00 64.69 88 GLY A C 1
ATOM 722 O O . GLY A 1 88 ? 11.830 0.834 -28.308 1.00 64.69 88 GLY A O 1
ATOM 723 N N . CYS A 1 89 ? 13.452 1.735 -27.029 1.00 69.69 89 CYS A N 1
ATOM 724 C CA . CYS A 1 89 ? 13.254 0.904 -25.843 1.00 69.69 89 CYS A CA 1
ATOM 725 C C . CYS A 1 89 ? 12.893 1.769 -24.630 1.00 69.69 89 CYS A C 1
ATOM 727 O O . CYS A 1 89 ? 13.693 2.596 -24.197 1.00 69.69 89 CYS A O 1
ATOM 729 N N . ASP A 1 90 ? 11.729 1.509 -24.035 1.00 70.62 90 ASP A N 1
ATOM 730 C CA . ASP A 1 90 ? 11.179 2.295 -22.919 1.00 70.62 90 ASP A CA 1
ATOM 731 C C . ASP A 1 90 ? 11.984 2.159 -21.609 1.00 70.62 90 ASP A C 1
ATOM 733 O O . ASP A 1 90 ? 11.835 2.954 -20.685 1.00 70.62 90 ASP A O 1
ATOM 737 N N . LEU A 1 91 ? 12.843 1.138 -21.501 1.00 75.56 91 LEU A N 1
ATOM 738 C CA . LEU A 1 91 ? 13.600 0.841 -20.278 1.00 75.56 91 LEU A CA 1
ATOM 739 C C . LEU A 1 91 ? 14.981 1.500 -20.210 1.00 75.56 91 LEU A C 1
ATOM 741 O O . LEU A 1 91 ? 15.622 1.477 -19.153 1.00 75.56 91 LEU A O 1
ATOM 745 N N . LEU A 1 92 ? 15.492 1.990 -21.336 1.00 76.62 92 LEU A N 1
ATOM 746 C CA . LEU A 1 92 ? 16.880 2.408 -21.451 1.00 76.62 92 LEU A CA 1
ATOM 747 C C . LEU A 1 92 ? 16.959 3.934 -21.453 1.00 76.62 92 LEU A C 1
ATOM 749 O O . LEU A 1 92 ? 16.467 4.588 -22.368 1.00 76.62 92 LEU A O 1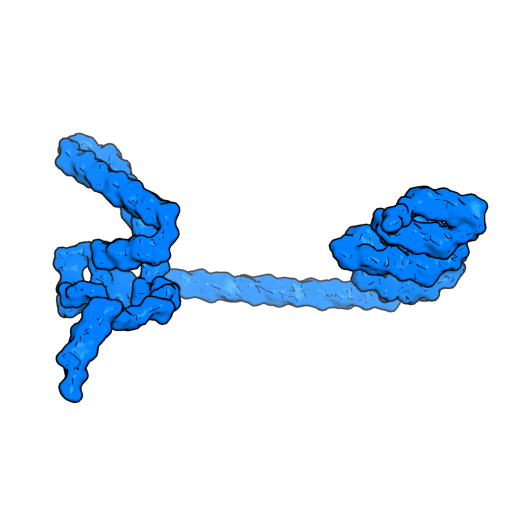
ATOM 753 N N . LYS A 1 93 ? 17.597 4.507 -20.430 1.00 77.50 93 LYS A N 1
ATOM 754 C CA . LYS A 1 93 ? 17.753 5.961 -20.328 1.00 77.50 93 LYS A CA 1
ATOM 755 C C . LYS A 1 93 ? 19.065 6.411 -20.946 1.00 77.50 93 LYS A C 1
ATOM 757 O O . LYS A 1 93 ? 20.030 5.649 -21.017 1.00 77.50 93 LYS A O 1
ATOM 762 N N . ILE A 1 94 ? 19.138 7.691 -21.312 1.00 77.06 94 ILE A N 1
ATOM 763 C CA . ILE A 1 94 ? 20.383 8.295 -21.805 1.00 77.06 94 ILE A CA 1
ATOM 764 C C . ILE A 1 94 ? 21.539 8.103 -20.810 1.00 77.06 94 ILE A C 1
ATOM 766 O O . ILE A 1 94 ? 22.659 7.795 -21.211 1.00 77.06 94 ILE A O 1
ATOM 770 N N . GLU A 1 95 ? 21.245 8.180 -19.509 1.00 79.06 95 GLU A N 1
ATOM 771 C CA . GLU A 1 95 ? 22.191 7.951 -18.410 1.00 79.06 95 GLU A CA 1
ATOM 772 C C . GLU A 1 95 ? 22.905 6.597 -18.493 1.00 79.06 95 GLU A C 1
ATOM 774 O O . GLU A 1 95 ? 24.095 6.512 -18.191 1.00 79.06 95 GLU A O 1
ATOM 779 N N . ASP A 1 96 ? 22.204 5.551 -18.939 1.00 80.75 96 ASP A N 1
ATOM 780 C CA . ASP A 1 96 ? 22.752 4.198 -19.032 1.00 80.75 96 ASP A CA 1
ATOM 781 C C . ASP A 1 96 ? 23.744 4.060 -20.198 1.00 80.75 96 ASP A C 1
ATOM 783 O O . ASP A 1 96 ? 24.609 3.185 -20.176 1.00 80.75 96 ASP A O 1
ATOM 787 N N . ILE A 1 97 ? 23.629 4.910 -21.224 1.00 79.25 97 ILE A N 1
ATOM 788 C CA . ILE A 1 97 ? 24.415 4.815 -22.460 1.00 79.25 97 ILE A CA 1
ATOM 789 C C . ILE A 1 97 ? 25.634 5.745 -22.435 1.00 79.25 97 ILE A C 1
ATOM 791 O O . ILE A 1 97 ? 26.670 5.419 -23.020 1.00 79.25 97 ILE A O 1
ATOM 795 N N . LEU A 1 98 ? 25.538 6.880 -21.730 1.00 78.00 98 LEU A N 1
ATOM 796 C CA . LEU A 1 98 ? 26.603 7.887 -21.617 1.00 78.00 98 LEU A CA 1
ATOM 797 C C . LEU A 1 98 ? 28.015 7.309 -21.361 1.00 78.00 98 LEU A C 1
ATOM 799 O O . LEU A 1 98 ? 28.951 7.777 -22.013 1.00 78.00 98 LEU A O 1
ATOM 803 N N . PRO A 1 99 ? 28.211 6.288 -20.499 1.00 83.62 99 PRO A N 1
ATOM 804 C CA . PRO A 1 99 ? 29.539 5.732 -20.224 1.00 83.62 99 PRO A CA 1
ATOM 805 C C . PRO A 1 99 ? 30.220 5.041 -21.414 1.00 83.62 99 PRO A C 1
ATOM 807 O O . PRO A 1 99 ? 31.434 4.844 -21.381 1.00 83.62 99 PRO A O 1
ATOM 810 N N . PHE A 1 100 ? 29.464 4.627 -22.435 1.00 78.69 100 PHE A N 1
ATOM 811 C CA . PHE A 1 100 ? 29.990 3.853 -23.565 1.00 78.69 100 PHE A CA 1
ATOM 812 C C . PHE A 1 100 ? 30.467 4.723 -24.732 1.00 78.69 100 PHE A C 1
ATOM 814 O O . PHE A 1 100 ? 31.071 4.202 -25.669 1.00 78.69 100 PHE A O 1
ATOM 821 N N . PHE A 1 101 ? 30.222 6.036 -24.695 1.00 75.50 101 PHE A N 1
ATOM 822 C CA . PHE A 1 101 ? 30.645 6.933 -25.765 1.00 75.50 101 PHE A CA 1
ATOM 823 C C . PHE A 1 101 ? 32.142 7.276 -25.690 1.00 75.50 101 PHE A C 1
ATOM 825 O O . PHE A 1 101 ? 32.699 7.435 -24.602 1.00 75.50 101 PHE A O 1
ATOM 832 N N . PRO A 1 102 ? 32.814 7.442 -26.845 1.00 77.38 102 PRO A N 1
ATOM 833 C CA . PRO A 1 102 ? 34.204 7.878 -26.880 1.00 77.38 102 PRO A CA 1
ATOM 834 C C . PRO A 1 102 ? 34.363 9.328 -26.385 1.00 77.38 102 PRO A C 1
ATOM 836 O O . PRO A 1 102 ? 33.464 10.155 -26.497 1.00 77.38 102 PRO A O 1
ATOM 839 N N . ASN A 1 103 ? 35.560 9.684 -25.912 1.00 68.12 103 ASN A N 1
ATOM 840 C CA . ASN A 1 103 ? 35.844 10.997 -25.305 1.00 68.12 103 ASN A CA 1
ATOM 841 C C . ASN A 1 103 ? 35.710 12.213 -26.256 1.00 68.12 103 ASN A C 1
ATOM 843 O O . ASN A 1 103 ? 35.842 13.350 -25.810 1.00 68.12 103 ASN A O 1
ATOM 847 N N . HIS A 1 104 ? 35.508 12.001 -27.561 1.00 68.88 104 HIS A N 1
ATOM 848 C CA . HIS A 1 104 ? 35.514 13.052 -28.592 1.00 68.88 104 HIS A CA 1
ATOM 849 C C . HIS A 1 104 ? 34.117 13.409 -29.124 1.00 68.88 104 HIS A C 1
ATOM 851 O O . HIS A 1 104 ? 34.007 14.084 -30.147 1.00 68.88 104 HIS A O 1
ATOM 857 N N . VAL A 1 105 ? 33.049 12.957 -28.462 1.00 71.69 105 VAL A N 1
ATOM 858 C CA . VAL A 1 105 ? 31.679 13.260 -28.889 1.00 71.69 105 VAL A CA 1
ATOM 859 C C . VAL A 1 105 ? 31.254 14.657 -28.432 1.00 71.69 105 VAL A C 1
ATOM 861 O O . VAL A 1 105 ? 31.445 15.039 -27.279 1.00 71.69 105 VAL A O 1
ATOM 864 N N . LEU A 1 106 ? 30.648 15.421 -29.344 1.00 75.00 106 LEU A N 1
ATOM 865 C CA . LEU A 1 106 ? 30.067 16.726 -29.039 1.00 75.00 106 LEU A CA 1
ATOM 866 C C . LEU A 1 106 ? 28.770 16.564 -28.238 1.00 75.00 106 LEU A C 1
ATOM 868 O O . LEU A 1 106 ? 27.852 15.868 -28.670 1.00 75.00 106 LEU A O 1
ATOM 872 N N . ILE A 1 107 ? 28.681 17.271 -27.109 1.00 72.19 107 ILE A N 1
ATOM 873 C CA . ILE A 1 107 ? 27.494 17.300 -26.235 1.00 72.19 107 ILE A CA 1
ATOM 874 C C . ILE A 1 107 ? 26.254 17.812 -26.986 1.00 72.19 107 ILE A C 1
ATOM 876 O O . ILE A 1 107 ? 25.141 17.380 -26.699 1.00 72.19 107 ILE A O 1
ATOM 880 N N . ASP A 1 108 ? 26.443 18.658 -28.002 1.00 76.38 108 ASP A N 1
ATOM 881 C CA . ASP A 1 108 ? 25.359 19.164 -28.853 1.00 76.38 108 ASP A CA 1
ATOM 882 C C . ASP A 1 108 ? 24.535 18.049 -29.518 1.00 76.38 108 ASP A C 1
ATOM 884 O O . ASP A 1 108 ? 23.374 18.272 -29.847 1.00 76.38 108 ASP A O 1
ATOM 888 N N . ASN A 1 109 ? 25.093 16.843 -29.683 1.00 76.44 109 ASN A N 1
ATOM 889 C CA . ASN A 1 109 ? 24.368 15.706 -30.251 1.00 76.44 109 ASN A CA 1
ATOM 890 C C . ASN A 1 109 ? 23.324 15.087 -29.308 1.00 76.44 109 ASN A C 1
ATOM 892 O O . ASN A 1 109 ? 22.506 14.321 -29.798 1.00 76.44 109 ASN A O 1
ATOM 896 N N . PHE A 1 110 ? 23.367 15.386 -28.005 1.00 75.88 110 PHE A N 1
ATOM 897 C CA . PHE A 1 110 ? 22.490 14.794 -26.980 1.00 75.88 110 PHE A CA 1
ATOM 898 C C . PHE A 1 110 ? 21.664 15.832 -26.225 1.00 75.88 110 PHE A C 1
ATOM 900 O O . PHE A 1 110 ? 20.983 15.514 -25.252 1.00 75.88 110 PHE A O 1
ATOM 907 N N . LYS A 1 111 ? 21.808 17.110 -26.587 1.00 82.44 111 LYS A N 1
ATOM 908 C CA . LYS A 1 111 ? 21.222 18.216 -25.832 1.00 82.44 111 LYS A CA 1
ATOM 909 C C . LYS A 1 111 ? 19.707 18.060 -25.707 1.00 82.44 111 LYS A C 1
ATOM 911 O O . LYS A 1 111 ? 19.169 18.306 -24.634 1.00 82.44 111 LYS A O 1
ATOM 916 N N . GLU A 1 112 ? 19.044 17.665 -26.788 1.00 82.12 112 GLU A N 1
ATOM 917 C CA . GLU A 1 112 ? 17.588 17.526 -26.832 1.00 82.12 112 GLU A CA 1
ATOM 918 C C . GLU A 1 112 ? 17.121 16.367 -25.943 1.00 82.12 112 GLU A C 1
ATOM 920 O O . GLU A 1 112 ? 16.238 16.554 -25.110 1.00 82.12 112 GLU A O 1
ATOM 925 N N . GLU A 1 113 ? 17.779 15.213 -26.025 1.00 78.50 113 GLU A N 1
ATOM 926 C CA . GLU A 1 113 ? 17.458 14.019 -25.240 1.00 78.50 113 GLU A CA 1
ATOM 927 C C . GLU A 1 113 ? 17.740 14.202 -23.741 1.00 78.50 113 GLU A C 1
ATOM 929 O O . GLU A 1 113 ? 16.974 13.734 -22.894 1.00 78.50 113 GLU A O 1
ATOM 934 N N . ILE A 1 114 ? 18.814 14.919 -23.394 1.00 82.44 114 ILE A N 1
ATOM 935 C CA . ILE A 1 114 ? 19.125 15.272 -22.002 1.00 82.44 114 ILE A CA 1
ATOM 936 C C . ILE A 1 114 ? 18.076 16.246 -21.462 1.00 82.44 114 ILE A C 1
ATOM 938 O O . ILE A 1 114 ? 17.592 16.056 -20.348 1.00 82.44 114 ILE A O 1
ATOM 942 N N . CYS A 1 115 ? 17.701 17.271 -22.235 1.00 86.69 115 CYS A N 1
ATOM 943 C CA . CYS A 1 115 ? 16.645 18.201 -21.837 1.00 86.69 115 CYS A CA 1
ATOM 944 C C . CYS A 1 115 ? 15.310 17.475 -21.624 1.00 86.69 115 CYS A C 1
ATOM 946 O O . CYS A 1 115 ? 14.693 17.677 -20.582 1.00 86.69 115 CYS A O 1
ATOM 948 N N . ALA A 1 116 ? 14.920 16.577 -22.533 1.00 84.75 116 ALA A N 1
ATOM 949 C CA . ALA A 1 116 ? 13.698 15.785 -22.404 1.00 84.75 116 ALA A CA 1
ATOM 950 C C . ALA A 1 116 ? 13.702 14.904 -21.142 1.00 84.75 116 ALA A C 1
ATOM 952 O O . ALA A 1 116 ? 12.738 14.910 -20.381 1.00 84.75 116 ALA A O 1
ATOM 953 N N . SER A 1 117 ? 14.815 14.211 -20.868 1.00 85.38 117 SER A N 1
ATOM 954 C CA . SER A 1 117 ? 14.948 13.376 -19.664 1.00 85.38 117 SER A CA 1
ATOM 955 C C . SER A 1 117 ? 14.853 14.214 -18.381 1.00 85.38 117 SER A C 1
ATOM 957 O O . SER A 1 117 ? 14.207 13.819 -17.414 1.00 85.38 117 SER A O 1
ATOM 959 N N . LEU A 1 118 ? 15.479 15.396 -18.357 1.00 88.31 118 LEU A N 1
ATOM 960 C CA . LEU A 1 118 ? 15.418 16.305 -17.207 1.00 88.31 118 LEU A CA 1
ATOM 961 C C . LEU A 1 118 ? 14.013 16.875 -16.985 1.00 88.31 118 LEU A C 1
ATOM 963 O O . LEU A 1 118 ? 13.596 17.033 -15.838 1.00 88.31 118 LEU A O 1
ATOM 967 N N . GLU A 1 119 ? 13.287 17.189 -18.055 1.00 90.56 119 GLU A N 1
ATOM 968 C CA . GLU A 1 119 ? 11.890 17.622 -17.979 1.00 90.56 119 GLU A CA 1
ATOM 969 C C . GLU A 1 119 ? 10.997 16.517 -17.401 1.00 90.56 119 GLU A C 1
ATOM 971 O O . GLU A 1 119 ? 10.237 16.785 -16.472 1.00 90.56 119 GLU A O 1
ATOM 976 N N . GLU A 1 120 ? 11.156 15.271 -17.854 1.00 89.50 120 GLU A N 1
ATOM 977 C CA . GLU A 1 120 ? 10.433 14.110 -17.319 1.00 89.50 120 GLU A CA 1
ATOM 978 C C . GLU A 1 120 ? 10.693 13.905 -15.816 1.00 89.50 120 GLU A C 1
ATOM 980 O O . GLU A 1 120 ? 9.760 13.691 -15.034 1.00 89.50 120 GLU A O 1
ATOM 985 N N . TYR A 1 121 ? 11.951 14.035 -15.376 1.00 88.69 121 TYR A N 1
ATOM 986 C CA . TYR A 1 121 ? 12.279 13.964 -13.952 1.00 88.69 121 TYR A CA 1
ATOM 987 C C . TYR A 1 121 ? 11.655 15.102 -13.149 1.00 88.69 121 TYR A C 1
ATOM 989 O O . TYR A 1 121 ? 11.168 14.857 -12.048 1.00 88.69 121 TYR A O 1
ATOM 997 N N . ASN A 1 122 ? 11.646 16.331 -13.671 1.00 94.44 122 ASN A N 1
ATOM 998 C CA . ASN A 1 122 ? 11.015 17.456 -12.982 1.00 94.44 122 ASN A CA 1
ATOM 999 C C . ASN A 1 122 ? 9.511 17.228 -12.802 1.00 94.44 122 ASN A C 1
ATOM 1001 O O . ASN A 1 122 ? 9.009 17.422 -11.697 1.00 94.44 122 ASN A O 1
ATOM 1005 N N . VAL A 1 123 ? 8.819 16.746 -13.841 1.00 95.75 123 VAL A N 1
ATOM 1006 C CA . VAL A 1 123 ? 7.395 16.385 -13.752 1.00 95.75 123 VAL A CA 1
ATOM 1007 C C . VAL A 1 123 ? 7.183 15.301 -12.696 1.00 95.75 123 VAL A C 1
ATOM 1009 O O . VAL A 1 123 ? 6.373 15.477 -11.790 1.00 95.75 123 VAL A O 1
ATOM 1012 N N . SER A 1 124 ? 7.983 14.233 -12.733 1.00 94.25 124 SER A N 1
ATOM 1013 C CA . SER A 1 124 ? 7.892 13.132 -11.763 1.00 94.25 124 SER A CA 1
ATOM 1014 C C . SER A 1 124 ? 8.127 13.601 -10.318 1.00 94.25 124 SER A C 1
ATOM 1016 O O . SER A 1 124 ? 7.473 13.142 -9.382 1.00 94.25 124 SER A O 1
ATOM 1018 N N . ILE A 1 125 ? 9.066 14.530 -10.111 1.00 95.75 125 ILE A N 1
ATOM 1019 C CA . ILE A 1 125 ? 9.352 15.122 -8.797 1.00 95.75 125 ILE A CA 1
ATOM 1020 C C . ILE A 1 125 ? 8.171 15.973 -8.316 1.00 95.75 125 ILE A C 1
ATOM 1022 O O . ILE A 1 125 ? 7.830 15.927 -7.132 1.00 95.75 125 ILE A O 1
ATOM 1026 N N . GLU A 1 126 ? 7.556 16.756 -9.202 1.00 96.81 126 GLU A N 1
ATOM 1027 C CA . GLU A 1 126 ? 6.385 17.571 -8.872 1.00 96.81 126 GLU A CA 1
ATOM 1028 C C . GLU A 1 126 ? 5.166 16.710 -8.521 1.00 96.81 126 GLU A C 1
ATOM 1030 O O . GLU A 1 126 ? 4.494 16.995 -7.525 1.00 96.81 126 GLU A O 1
ATOM 1035 N N . GLU A 1 127 ? 4.923 15.632 -9.267 1.00 96.94 127 GLU A N 1
ATOM 1036 C CA . GLU A 1 127 ? 3.866 14.657 -8.980 1.00 96.94 127 GLU A CA 1
ATOM 1037 C C . GLU A 1 127 ? 4.073 14.006 -7.613 1.00 96.94 127 GLU A C 1
ATOM 1039 O O . GLU A 1 127 ? 3.197 14.087 -6.748 1.00 96.94 127 GLU A O 1
ATOM 1044 N N . LEU A 1 128 ? 5.267 13.460 -7.363 1.00 96.94 128 LEU A N 1
ATOM 1045 C CA . LEU A 1 128 ? 5.591 12.827 -6.086 1.00 96.94 128 LEU A CA 1
ATOM 1046 C C . LEU A 1 128 ? 5.452 13.806 -4.914 1.00 96.94 128 LEU A C 1
ATOM 1048 O O . LEU A 1 128 ? 4.947 13.456 -3.847 1.00 96.94 128 LEU A O 1
ATOM 1052 N N . LYS A 1 129 ? 5.872 15.059 -5.102 1.00 97.50 129 LYS A N 1
ATOM 1053 C CA . LYS A 1 129 ? 5.712 16.105 -4.091 1.00 97.50 129 LYS A CA 1
ATOM 1054 C C . LYS A 1 129 ? 4.236 16.403 -3.822 1.00 97.50 129 LYS A C 1
ATOM 1056 O O . LYS A 1 129 ? 3.849 16.523 -2.661 1.00 97.50 129 LYS A O 1
ATOM 1061 N N . SER A 1 130 ? 3.412 16.481 -4.866 1.00 97.25 130 SER A N 1
ATOM 1062 C CA . SER A 1 130 ? 1.966 16.658 -4.718 1.00 97.25 130 SER A CA 1
ATOM 1063 C C . SER A 1 130 ? 1.329 15.486 -3.967 1.00 97.25 130 SER A C 1
ATOM 1065 O O . SER A 1 130 ? 0.518 15.703 -3.065 1.00 97.25 130 SER A O 1
ATOM 1067 N N . GLU A 1 131 ? 1.733 14.250 -4.264 1.00 97.38 131 GLU A N 1
ATOM 1068 C CA . GLU A 1 131 ? 1.284 13.062 -3.534 1.00 97.38 131 GLU A CA 1
ATOM 1069 C C . GLU A 1 131 ? 1.677 13.110 -2.052 1.00 97.38 131 GLU A C 1
ATOM 1071 O O . GLU A 1 131 ? 0.843 12.836 -1.184 1.00 97.38 131 GLU A O 1
ATOM 1076 N N . MET A 1 132 ? 2.912 13.517 -1.742 1.00 96.56 132 MET A N 1
ATOM 1077 C CA . MET A 1 132 ? 3.375 13.697 -0.363 1.00 96.56 132 MET A CA 1
ATOM 1078 C C . MET A 1 132 ? 2.561 14.759 0.390 1.00 96.56 132 MET A C 1
ATOM 1080 O O . MET A 1 132 ? 2.160 14.533 1.538 1.00 96.56 132 MET A O 1
ATOM 1084 N N . ASP A 1 133 ? 2.288 15.900 -0.244 1.00 97.19 133 ASP A N 1
ATOM 1085 C CA . ASP A 1 133 ? 1.491 16.977 0.348 1.00 97.19 133 ASP A CA 1
ATOM 1086 C C . ASP A 1 133 ? 0.046 16.510 0.604 1.00 97.19 133 ASP A C 1
ATOM 1088 O O . ASP A 1 133 ? -0.479 16.680 1.709 1.00 97.19 133 ASP A O 1
ATOM 1092 N N . ASN A 1 134 ? -0.571 15.823 -0.363 1.00 96.69 134 ASN A N 1
ATOM 1093 C CA . ASN A 1 134 ? -1.916 15.256 -0.230 1.00 96.69 134 ASN A CA 1
ATOM 1094 C C . ASN A 1 134 ? -1.992 14.225 0.905 1.00 96.69 134 ASN A C 1
ATOM 1096 O O . ASN A 1 134 ? -2.884 14.297 1.753 1.00 96.69 134 ASN A O 1
ATOM 1100 N N . ALA A 1 135 ? -1.031 13.299 0.976 1.00 95.94 135 ALA A N 1
ATOM 1101 C CA . ALA A 1 135 ? -0.958 12.308 2.047 1.00 95.94 135 ALA A CA 1
ATOM 1102 C C . ALA A 1 135 ? -0.799 12.967 3.428 1.00 95.94 135 ALA A C 1
ATOM 1104 O O . ALA A 1 135 ? -1.413 12.527 4.406 1.00 95.94 135 ALA A O 1
ATOM 1105 N N . THR A 1 136 ? -0.025 14.052 3.511 1.00 96.44 136 THR A N 1
ATOM 1106 C CA . THR A 1 136 ? 0.169 14.819 4.749 1.00 96.44 136 THR A CA 1
ATOM 1107 C C . THR A 1 136 ? -1.129 15.487 5.199 1.00 96.44 136 THR A C 1
ATOM 1109 O O . THR A 1 136 ? -1.524 15.345 6.360 1.00 96.44 136 THR A O 1
ATOM 1112 N N . VAL A 1 137 ? -1.843 16.137 4.276 1.00 97.06 137 VAL A N 1
ATOM 1113 C CA . VAL A 1 137 ? -3.152 16.753 4.543 1.00 97.06 137 VAL A CA 1
ATOM 1114 C C . VAL A 1 137 ? -4.169 15.699 4.992 1.00 97.06 137 VAL A C 1
ATOM 1116 O O . VAL A 1 137 ? -4.844 15.885 6.009 1.00 97.06 137 VAL A O 1
ATOM 1119 N N . CYS A 1 138 ? -4.243 14.552 4.311 1.00 95.81 138 CYS A N 1
ATOM 1120 C CA . CYS A 1 138 ? -5.094 13.432 4.718 1.00 95.81 138 CYS A CA 1
ATOM 1121 C C . CYS A 1 138 ? -4.759 12.937 6.133 1.00 95.81 138 CYS A C 1
ATOM 1123 O O . CYS A 1 138 ? -5.663 12.743 6.949 1.00 95.81 138 CYS A O 1
ATOM 1125 N N . ALA A 1 139 ? -3.474 12.780 6.461 1.00 96.38 139 ALA A N 1
ATOM 1126 C CA . ALA A 1 139 ? -3.047 12.370 7.794 1.00 96.38 139 ALA A CA 1
ATOM 1127 C C . ALA A 1 139 ? -3.464 13.385 8.873 1.00 96.38 139 ALA A C 1
ATOM 1129 O O . ALA A 1 139 ? -3.897 12.989 9.959 1.00 96.38 139 ALA A O 1
ATOM 1130 N N . ASP A 1 140 ? -3.388 14.685 8.589 1.00 96.38 140 ASP A N 1
ATOM 1131 C CA . ASP A 1 140 ? -3.825 15.731 9.516 1.00 96.38 140 ASP A CA 1
ATOM 1132 C C . ASP A 1 140 ? -5.343 15.750 9.721 1.00 96.38 140 ASP A C 1
ATOM 1134 O O . ASP A 1 140 ? -5.804 15.890 10.862 1.00 96.38 140 ASP A O 1
ATOM 1138 N N . HIS A 1 141 ? -6.128 15.521 8.665 1.00 96.00 141 HIS A N 1
ATOM 1139 C CA . HIS A 1 141 ? -7.574 15.328 8.783 1.00 96.00 141 HIS A CA 1
ATOM 1140 C C . HIS A 1 141 ? -7.912 14.125 9.670 1.00 96.00 141 HIS A C 1
ATOM 1142 O O . HIS A 1 141 ? -8.672 14.277 10.629 1.00 96.00 141 HIS A O 1
ATOM 1148 N N . ILE A 1 142 ? -7.270 12.974 9.443 1.00 94.62 142 ILE A N 1
ATOM 1149 C CA . ILE A 1 142 ? -7.455 11.771 10.269 1.00 94.62 142 ILE A CA 1
ATOM 1150 C C . ILE A 1 142 ? -7.100 12.064 11.733 1.00 94.62 142 ILE A C 1
ATOM 1152 O O . ILE A 1 142 ? -7.875 11.753 12.638 1.00 94.62 142 ILE A O 1
ATOM 1156 N N . ARG A 1 143 ? -5.964 12.722 12.003 1.00 94.56 143 ARG A N 1
ATOM 1157 C CA . ARG A 1 143 ? -5.562 13.101 13.373 1.00 94.56 143 ARG A CA 1
ATOM 1158 C C . ARG A 1 143 ? -6.576 14.037 14.032 1.00 94.56 143 ARG A C 1
ATOM 1160 O O . ARG A 1 143 ? -6.839 13.906 15.230 1.00 94.56 143 ARG A O 1
ATOM 1167 N N . SER A 1 144 ? -7.124 14.991 13.282 1.00 94.19 144 SER A N 1
ATOM 1168 C CA . SER A 1 144 ? -8.165 15.906 13.761 1.00 94.19 144 SER A CA 1
ATOM 1169 C C . SER A 1 144 ? -9.443 15.150 14.120 1.00 94.19 144 SER A C 1
ATOM 1171 O O . SER A 1 144 ? -10.005 15.356 15.199 1.00 94.19 144 SER A O 1
ATOM 1173 N N . ASP A 1 145 ? -9.862 14.211 13.279 1.00 92.38 145 ASP A N 1
ATOM 1174 C CA . ASP A 1 145 ? -11.072 13.431 13.510 1.00 92.38 145 ASP A CA 1
ATOM 1175 C C . ASP A 1 145 ? -10.907 12.445 14.666 1.00 92.38 145 ASP A C 1
ATOM 1177 O O . ASP A 1 145 ? -11.790 12.376 15.518 1.00 92.38 145 ASP A O 1
ATOM 1181 N N . VAL A 1 146 ? -9.742 11.809 14.825 1.00 89.88 146 VAL A N 1
ATOM 1182 C CA . VAL A 1 146 ? -9.418 11.017 16.027 1.00 89.88 146 VAL A CA 1
ATOM 1183 C C . VAL A 1 146 ? -9.533 11.872 17.297 1.00 89.88 146 VAL A C 1
ATOM 1185 O O . VAL A 1 146 ? -10.116 11.434 18.291 1.00 89.88 146 VAL A O 1
ATOM 1188 N N . LYS A 1 147 ? -9.035 13.119 17.284 1.00 90.94 147 LYS A N 1
ATOM 1189 C CA . LYS A 1 147 ? -9.176 14.041 18.428 1.00 90.94 147 LYS A CA 1
ATOM 1190 C C . LYS A 1 147 ? -10.639 14.396 18.714 1.00 90.94 147 LYS A C 1
ATOM 1192 O O . LYS A 1 147 ? -10.999 14.519 19.884 1.00 90.94 147 LYS A O 1
ATOM 1197 N N . LYS A 1 148 ? -11.477 14.567 17.685 1.00 89.50 148 LYS A N 1
ATOM 1198 C CA . LYS A 1 148 ? -12.920 14.820 17.849 1.00 89.50 148 LYS A CA 1
ATOM 1199 C C . LYS A 1 148 ? -13.654 13.582 18.366 1.00 89.50 148 LYS A C 1
ATOM 1201 O O . LYS A 1 148 ? -14.479 13.719 19.262 1.00 89.50 148 LYS A O 1
ATOM 1206 N N . LEU A 1 149 ? -13.337 12.392 17.850 1.00 85.81 149 LEU A N 1
ATOM 1207 C CA . LEU A 1 149 ? -13.932 11.120 18.276 1.00 85.81 149 LEU A CA 1
ATOM 1208 C C . LEU A 1 149 ? -13.672 10.849 19.761 1.00 85.81 149 LEU A C 1
ATOM 1210 O O . LEU A 1 149 ? -14.603 10.485 20.468 1.00 85.81 149 LEU A O 1
ATOM 1214 N N . LYS A 1 150 ? -12.468 11.152 20.265 1.00 82.69 150 LYS A N 1
ATOM 1215 C CA . LYS A 1 150 ? -12.148 11.062 21.704 1.00 82.69 150 LYS A CA 1
ATOM 1216 C C . LYS A 1 150 ? -13.016 11.951 22.604 1.00 82.69 150 LYS A C 1
ATOM 1218 O O . LYS A 1 150 ? -13.078 11.707 23.802 1.00 82.69 150 LYS A O 1
ATOM 1223 N N . LYS A 1 151 ? -13.642 13.001 22.060 1.00 84.12 151 LYS A N 1
ATOM 1224 C CA . LYS A 1 151 ? -14.513 13.929 22.803 1.00 84.12 151 LYS A CA 1
ATOM 1225 C C . LYS A 1 151 ? -16.003 13.640 22.618 1.00 84.12 151 LYS A C 1
ATOM 1227 O O . LYS A 1 151 ? -16.821 14.343 23.207 1.00 84.12 151 LYS A O 1
ATOM 1232 N N . LYS A 1 152 ? -16.371 12.660 21.787 1.00 82.38 152 LYS A N 1
ATOM 1233 C CA . LYS A 1 152 ? -17.770 12.257 21.643 1.00 82.38 152 LYS A CA 1
ATOM 1234 C C . LYS A 1 152 ? -18.189 11.476 22.882 1.00 82.38 152 LYS A C 1
ATOM 1236 O O . LYS A 1 152 ? -17.469 10.597 23.341 1.00 82.38 152 LYS A O 1
ATOM 1241 N N . PHE A 1 153 ? -19.363 11.800 23.393 1.00 82.44 153 PHE A N 1
ATOM 1242 C CA . PHE A 1 153 ? -20.033 11.053 24.445 1.00 82.44 153 PHE A CA 1
ATOM 1243 C C . PHE A 1 153 ? -21.339 10.498 23.878 1.00 82.44 153 PHE A C 1
ATOM 1245 O O . PHE A 1 153 ? -21.912 11.076 22.954 1.00 82.44 153 PHE A O 1
ATOM 1252 N N . ALA A 1 154 ? -21.791 9.375 24.423 1.00 82.50 154 ALA A N 1
ATOM 1253 C CA . ALA A 1 154 ? -23.112 8.829 24.158 1.00 82.50 154 ALA A CA 1
ATOM 1254 C C . ALA A 1 154 ? -23.950 8.977 25.429 1.00 82.50 154 ALA A C 1
ATOM 1256 O O . ALA A 1 154 ? -23.458 8.713 26.527 1.00 82.50 154 ALA A O 1
ATOM 1257 N N . VAL A 1 155 ? -25.193 9.427 25.278 1.00 84.94 155 VAL A N 1
ATOM 1258 C CA . VAL A 1 155 ? -26.159 9.494 26.378 1.00 84.94 155 VAL A CA 1
ATOM 1259 C C . VAL A 1 155 ? -27.016 8.235 26.309 1.00 84.94 155 VAL A C 1
ATOM 1261 O O . VAL A 1 155 ? -27.566 7.921 25.255 1.00 84.94 155 VAL A O 1
ATOM 1264 N N . VAL A 1 156 ? -27.081 7.507 27.421 1.00 85.62 156 VAL A N 1
ATOM 1265 C CA . VAL A 1 156 ? -27.899 6.301 27.582 1.00 85.62 156 VAL A CA 1
ATOM 1266 C C . VAL A 1 156 ? -29.085 6.675 28.462 1.00 85.62 156 VAL A C 1
ATOM 1268 O O . VAL A 1 156 ? -28.889 7.115 29.593 1.00 85.62 156 VAL A O 1
ATOM 1271 N N . GLU A 1 157 ? -30.292 6.538 27.924 1.00 84.94 157 GLU A N 1
ATOM 1272 C CA . GLU A 1 157 ? -31.546 6.781 28.649 1.00 84.94 157 GLU A CA 1
ATOM 1273 C C . GLU A 1 157 ? -31.949 5.545 29.472 1.00 84.94 157 GLU A C 1
ATOM 1275 O O . GLU A 1 157 ? -31.533 4.424 29.169 1.00 84.94 157 GLU A O 1
ATOM 1280 N N . GLU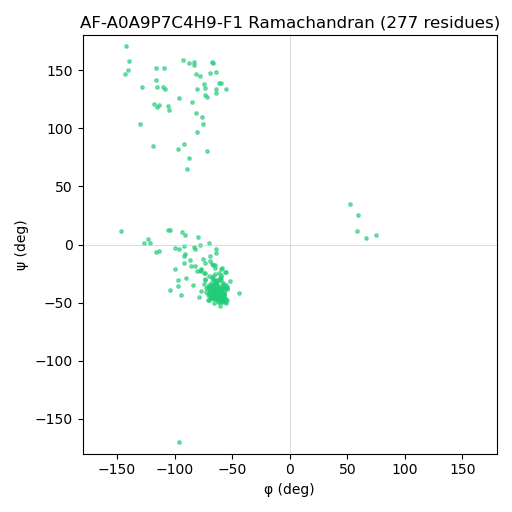 A 1 158 ? -32.761 5.733 30.517 1.00 82.12 158 GLU A N 1
ATOM 1281 C CA . GLU A 1 158 ? -33.176 4.642 31.414 1.00 82.12 158 GLU A CA 1
ATOM 1282 C C . GLU A 1 158 ? -34.073 3.613 30.707 1.00 82.12 158 GLU A C 1
ATOM 1284 O O . GLU A 1 158 ? -34.021 2.422 31.021 1.00 82.12 158 GLU A O 1
ATOM 1289 N N . GLU A 1 159 ? -34.846 4.045 29.706 1.00 83.75 159 GLU A N 1
ATOM 1290 C CA . GLU A 1 159 ? -35.725 3.189 28.908 1.00 83.75 159 GLU A CA 1
ATOM 1291 C C . GLU A 1 159 ? -35.005 2.446 27.772 1.00 83.75 159 GLU A C 1
ATOM 1293 O O . GLU A 1 159 ? -35.630 1.636 27.078 1.00 83.75 159 GLU A O 1
ATOM 1298 N N . GLN A 1 160 ? -33.704 2.680 27.551 1.00 86.50 160 GLN A N 1
ATOM 1299 C CA . GLN A 1 160 ? -32.988 1.983 26.485 1.00 86.50 160 GLN A CA 1
ATOM 1300 C C . GLN A 1 160 ? -32.932 0.473 26.743 1.00 86.50 160 GLN A C 1
ATOM 1302 O O . GLN A 1 160 ? -32.528 -0.013 27.804 1.00 86.50 160 GLN A O 1
ATOM 1307 N N . ALA A 1 161 ? -33.305 -0.281 25.712 1.00 92.06 161 ALA A N 1
ATOM 1308 C CA . ALA A 1 161 ? -33.287 -1.733 25.704 1.00 92.06 161 ALA A CA 1
ATOM 1309 C C . ALA A 1 161 ? -32.175 -2.263 24.795 1.00 92.06 161 ALA A C 1
ATOM 1311 O O . ALA A 1 161 ? -31.785 -1.634 23.809 1.00 92.06 161 ALA A O 1
ATOM 1312 N N . CYS A 1 162 ? -31.672 -3.456 25.107 1.00 90.81 162 CYS A N 1
ATOM 1313 C CA . CYS A 1 162 ? -30.715 -4.129 24.239 1.00 90.81 162 CYS A CA 1
ATOM 1314 C C . CYS A 1 162 ? -31.352 -4.474 22.883 1.00 90.81 162 CYS A C 1
ATOM 1316 O O . CYS A 1 162 ? -32.422 -5.076 22.825 1.00 90.81 162 CYS A O 1
ATOM 1318 N N . SER A 1 163 ? -30.639 -4.192 21.790 1.00 88.50 163 SER A N 1
ATOM 1319 C CA . SER A 1 163 ? -31.142 -4.420 20.423 1.00 88.50 163 SER A CA 1
ATOM 1320 C C . SER A 1 163 ? -31.281 -5.906 20.038 1.00 88.50 163 SER A C 1
ATOM 1322 O O . SER A 1 163 ? -31.827 -6.205 1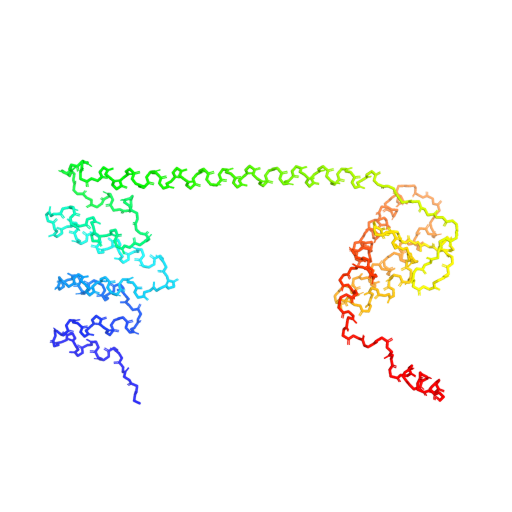8.984 1.00 88.50 163 SER A O 1
ATOM 1324 N N . LEU A 1 164 ? -30.768 -6.837 20.856 1.00 87.56 164 LEU A N 1
ATOM 1325 C CA . LEU A 1 164 ? -30.824 -8.287 20.602 1.00 87.56 164 LEU A CA 1
ATOM 1326 C C . LEU A 1 164 ? -31.866 -9.015 21.455 1.00 87.56 164 LEU A C 1
ATOM 1328 O O . LEU A 1 164 ? -32.479 -9.962 20.979 1.00 87.56 164 LEU A O 1
ATOM 1332 N N . CYS A 1 165 ? -32.023 -8.633 22.725 1.00 88.94 165 CYS A N 1
ATOM 1333 C CA . CYS A 1 165 ? -32.906 -9.334 23.663 1.00 88.94 165 CYS A CA 1
ATOM 1334 C C . CYS A 1 165 ? -34.079 -8.479 24.157 1.00 88.94 165 CYS A C 1
ATOM 1336 O O . CYS A 1 165 ? -34.937 -8.993 24.866 1.00 88.94 165 CYS A O 1
ATOM 1338 N N . HIS A 1 166 ? -34.106 -7.187 23.815 1.00 89.06 166 HIS A N 1
ATOM 1339 C CA . HIS A 1 166 ? -35.146 -6.220 24.178 1.00 89.06 166 HIS A CA 1
ATOM 1340 C C . HIS A 1 166 ? -35.379 -6.020 25.687 1.00 89.06 166 HIS A C 1
ATOM 1342 O O . HIS A 1 166 ? -36.334 -5.356 26.081 1.00 89.06 166 HIS A O 1
ATOM 1348 N N . PHE A 1 167 ? -34.489 -6.527 26.546 1.00 90.00 167 PHE A N 1
ATOM 1349 C CA . PHE A 1 167 ? -34.520 -6.257 27.985 1.00 90.00 167 PHE A CA 1
ATOM 1350 C C . PHE A 1 167 ? -33.828 -4.925 28.333 1.00 90.00 167 PHE A C 1
ATOM 1352 O O . PHE A 1 167 ? -32.912 -4.515 27.605 1.00 90.00 167 PHE A O 1
ATOM 1359 N N . PRO A 1 168 ? -34.201 -4.276 29.459 1.00 91.00 168 PRO A N 1
ATOM 1360 C CA . PRO A 1 168 ? -33.606 -3.013 29.895 1.00 91.00 168 PRO A CA 1
ATOM 1361 C C . PRO A 1 168 ? -32.086 -3.101 30.032 1.00 91.00 168 PRO A C 1
ATOM 1363 O O . PRO A 1 168 ? -31.543 -4.054 30.609 1.00 91.00 168 PRO A O 1
ATOM 1366 N N . LEU A 1 169 ? -31.385 -2.100 29.507 1.00 89.62 169 LEU A N 1
ATOM 1367 C CA . LEU A 1 169 ? -29.938 -2.148 29.358 1.00 89.62 169 LEU A CA 1
ATOM 1368 C C . LEU A 1 169 ? -29.186 -2.135 30.691 1.00 89.62 169 LEU A C 1
ATOM 1370 O O . LEU A 1 169 ? -28.293 -2.954 30.901 1.00 89.62 169 LEU A O 1
ATOM 1374 N N . LEU A 1 170 ? -29.598 -1.249 31.601 1.00 86.69 170 LEU A N 1
ATOM 1375 C CA . LEU A 1 170 ? -28.940 -0.967 32.885 1.00 86.69 170 LEU A CA 1
ATOM 1376 C C . LEU A 1 170 ? -28.919 -2.157 33.863 1.00 86.69 170 LEU A C 1
ATOM 1378 O O . LEU A 1 170 ? -28.329 -2.074 34.936 1.00 86.69 170 LEU A O 1
ATOM 1382 N N . THR A 1 171 ? -29.545 -3.280 33.508 1.00 86.12 171 THR A N 1
ATOM 1383 C CA . THR A 1 171 ? -29.572 -4.496 34.331 1.00 86.12 171 THR A CA 1
ATOM 1384 C C . THR A 1 171 ? -28.266 -5.294 34.283 1.00 86.12 171 THR A C 1
ATOM 1386 O O . THR A 1 171 ? -28.013 -6.097 35.182 1.00 86.12 171 THR A O 1
ATOM 1389 N N . ARG A 1 172 ? -27.441 -5.119 33.240 1.00 85.75 172 ARG A N 1
ATOM 1390 C CA . ARG A 1 172 ? -26.200 -5.880 33.006 1.00 85.75 172 ARG A CA 1
ATOM 1391 C C . ARG A 1 172 ? -25.109 -4.979 32.431 1.00 85.75 172 ARG A C 1
ATOM 1393 O O . ARG A 1 172 ? -25.370 -3.847 32.046 1.00 85.75 172 ARG A O 1
ATOM 1400 N N . GLN A 1 173 ? -23.881 -5.495 32.344 1.00 88.12 173 GLN A N 1
ATOM 1401 C CA . GLN A 1 173 ? -22.806 -4.821 31.608 1.00 88.12 173 GLN A CA 1
ATOM 1402 C C . GLN A 1 173 ? -23.192 -4.688 30.131 1.00 88.12 173 GLN A C 1
ATOM 1404 O O . GLN A 1 173 ? -23.762 -5.618 29.548 1.00 88.12 173 GLN A O 1
ATOM 1409 N N . PHE A 1 174 ? -22.892 -3.539 29.533 1.00 91.25 174 PHE A N 1
ATOM 1410 C CA . PHE A 1 174 ? -23.345 -3.199 28.192 1.00 91.25 174 PHE A CA 1
ATOM 1411 C C . PHE A 1 174 ? -22.280 -2.492 27.357 1.00 91.25 174 PHE A C 1
ATOM 1413 O O . PHE A 1 174 ? -21.368 -1.867 27.890 1.00 91.25 174 PHE A O 1
ATOM 1420 N N . TYR A 1 175 ? -22.454 -2.567 26.040 1.00 90.19 175 TYR A N 1
ATOM 1421 C CA . TYR A 1 175 ? -21.667 -1.864 25.035 1.00 90.19 175 TYR A CA 1
ATOM 1422 C C . TYR A 1 175 ? -22.547 -0.869 24.288 1.00 90.19 175 TYR A C 1
ATOM 1424 O O . TYR A 1 175 ? -23.656 -1.207 23.866 1.00 90.19 175 TYR A O 1
ATOM 1432 N N . VAL A 1 176 ? -22.019 0.338 24.088 1.00 89.88 176 VAL A N 1
ATOM 1433 C CA . VAL A 1 176 ? -22.624 1.387 23.262 1.00 89.88 176 VAL A CA 1
ATOM 1434 C C . VAL A 1 176 ? -21.700 1.645 22.086 1.00 89.88 176 VAL A C 1
ATOM 1436 O O . VAL A 1 176 ? -20.555 2.057 22.268 1.00 89.88 176 VAL A O 1
ATOM 1439 N N . PHE A 1 177 ? -22.194 1.410 20.876 1.00 88.94 177 PHE A N 1
ATOM 1440 C CA . PHE A 1 177 ? -21.424 1.668 19.666 1.00 88.94 177 PHE A CA 1
ATOM 1441 C C . PHE A 1 177 ? -21.597 3.120 19.187 1.00 88.94 177 PHE A C 1
ATOM 1443 O O . PHE A 1 177 ? -22.642 3.729 19.426 1.00 88.94 177 PHE A O 1
ATOM 1450 N N . PRO A 1 178 ? -20.640 3.673 18.414 1.00 84.62 178 PRO A N 1
ATOM 1451 C CA . PRO A 1 178 ? -20.765 5.007 17.810 1.00 84.62 178 PRO A CA 1
ATOM 1452 C C . PRO A 1 178 ? -21.975 5.173 16.874 1.00 84.62 178 PRO A C 1
ATOM 1454 O O . PRO A 1 178 ? -22.404 6.294 16.608 1.00 84.62 178 PRO A O 1
ATOM 1457 N N . CYS A 1 179 ? -22.534 4.066 16.376 1.00 86.06 179 CYS A N 1
ATOM 1458 C CA . CYS A 1 179 ? -23.775 4.028 15.602 1.00 86.06 179 CYS A CA 1
ATOM 1459 C C . CYS A 1 179 ? -25.049 4.110 16.467 1.00 86.06 179 CYS A C 1
ATOM 1461 O O . CYS A 1 179 ? -26.139 3.976 15.926 1.00 86.06 179 CYS A O 1
ATOM 1463 N N . HIS A 1 180 ? -24.921 4.336 17.780 1.00 85.56 180 HIS A N 1
ATOM 1464 C CA . HIS A 1 180 ? -25.997 4.371 18.782 1.00 85.56 180 HIS A CA 1
ATOM 1465 C C . HIS A 1 180 ? -26.702 3.032 19.038 1.00 85.56 180 HIS A C 1
ATOM 1467 O O . HIS A 1 180 ? -27.644 2.987 19.821 1.00 85.56 180 HIS A O 1
ATOM 1473 N N . HIS A 1 181 ? -26.245 1.927 18.444 1.00 89.44 181 HIS A N 1
ATOM 1474 C CA . HIS A 1 181 ? -26.739 0.608 18.824 1.00 89.44 181 HIS A CA 1
ATOM 1475 C C . HIS A 1 181 ? -26.162 0.177 20.165 1.00 89.44 181 HIS A C 1
ATOM 1477 O O . HIS A 1 181 ? -24.965 0.335 20.435 1.00 89.44 181 HIS A O 1
ATOM 1483 N N . VAL A 1 182 ? -27.032 -0.413 20.979 1.00 90.94 182 VAL A N 1
ATOM 1484 C CA . VAL A 1 182 ? -26.728 -0.733 22.365 1.00 90.94 182 VAL A CA 1
ATOM 1485 C C . VAL A 1 182 ? -27.051 -2.194 22.665 1.00 90.94 182 VAL A C 1
ATOM 1487 O O . VAL A 1 182 ? -28.091 -2.720 22.243 1.00 90.94 182 VAL A O 1
ATOM 1490 N N . PHE A 1 183 ? -26.136 -2.870 23.365 1.00 92.19 183 PHE A N 1
ATOM 1491 C CA . PHE A 1 183 ? -26.194 -4.314 23.599 1.00 92.19 183 PHE A CA 1
ATOM 1492 C C . PHE A 1 183 ? -25.708 -4.695 24.994 1.00 92.19 183 PHE A C 1
ATOM 1494 O O . PHE A 1 183 ? -24.764 -4.097 25.499 1.00 92.19 183 PHE A O 1
ATOM 1501 N N . HIS A 1 184 ? -26.277 -5.745 25.592 1.00 92.94 184 HIS A N 1
ATOM 1502 C CA . HIS A 1 184 ? -25.635 -6.401 26.736 1.00 92.94 184 HIS A CA 1
ATOM 1503 C C . HIS A 1 184 ? -24.364 -7.129 26.289 1.00 92.94 184 HIS A C 1
ATOM 1505 O O . HIS A 1 184 ? -24.330 -7.689 25.191 1.00 92.94 184 HIS A O 1
ATOM 1511 N N . ALA A 1 185 ? -23.361 -7.186 27.165 1.00 88.88 185 ALA A N 1
ATOM 1512 C CA . ALA A 1 185 ? -22.099 -7.880 26.911 1.00 88.88 185 ALA A CA 1
ATOM 1513 C C . ALA A 1 185 ? -22.319 -9.348 26.505 1.00 88.88 185 ALA A C 1
ATOM 1515 O O . ALA A 1 185 ? -21.821 -9.786 25.471 1.00 88.88 185 ALA A O 1
ATOM 1516 N N . ASP A 1 186 ? -23.155 -10.080 27.245 1.00 89.56 186 ASP A N 1
ATOM 1517 C CA . ASP A 1 186 ? -23.442 -11.494 26.964 1.00 89.56 186 ASP A CA 1
ATOM 1518 C C . ASP A 1 186 ? -24.141 -11.686 25.610 1.00 89.56 186 ASP A C 1
ATOM 1520 O O . ASP A 1 186 ? -23.812 -12.591 24.841 1.00 89.56 186 ASP A O 1
ATOM 1524 N N . CYS A 1 187 ? -25.110 -10.817 25.298 1.00 89.50 187 CYS A N 1
ATOM 1525 C CA . CYS A 1 187 ? -25.841 -10.861 24.033 1.00 89.50 187 CYS A CA 1
ATOM 1526 C C . CYS A 1 187 ? -24.905 -10.599 22.850 1.00 89.50 187 CYS A C 1
ATOM 1528 O O . CYS A 1 187 ? -24.997 -11.286 21.831 1.00 89.50 187 CYS A O 1
ATOM 1530 N N . LEU A 1 188 ? -23.991 -9.638 23.002 1.00 89.94 188 LEU A N 1
ATOM 1531 C CA . LEU A 1 188 ? -23.004 -9.305 21.987 1.00 89.94 188 LEU A CA 1
ATOM 1532 C C . LEU A 1 188 ? -22.027 -10.466 21.770 1.00 89.94 188 LEU A C 1
ATOM 1534 O O . LEU A 1 188 ? -21.886 -10.924 20.640 1.00 89.94 188 LEU A O 1
ATOM 1538 N N . ILE A 1 189 ? -21.442 -11.019 22.838 1.00 88.31 189 ILE A N 1
ATOM 1539 C CA . ILE A 1 189 ? -20.519 -12.166 22.766 1.00 88.31 189 ILE A CA 1
ATOM 1540 C C . ILE A 1 189 ? -21.181 -13.359 22.067 1.00 88.31 189 ILE A C 1
ATOM 1542 O O . ILE A 1 189 ? -20.605 -13.938 21.145 1.00 88.31 189 ILE A O 1
ATOM 1546 N N . ASN A 1 190 ? -22.413 -13.705 22.446 1.00 88.00 190 ASN A N 1
ATOM 1547 C CA . ASN A 1 190 ? -23.156 -14.814 21.840 1.00 88.00 190 ASN A CA 1
ATOM 1548 C C . ASN A 1 190 ? -23.456 -14.607 20.350 1.00 88.00 190 ASN A C 1
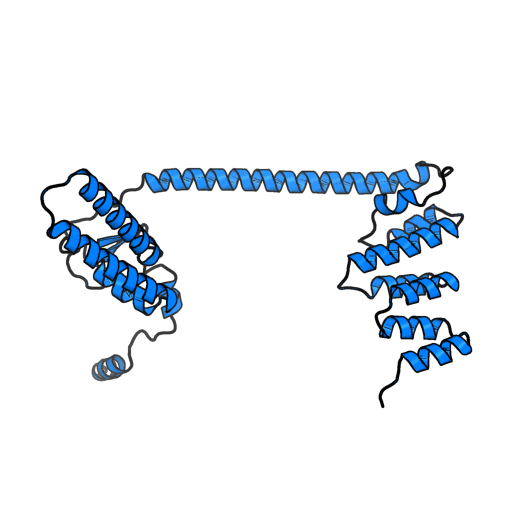ATOM 1550 O O . ASN A 1 190 ? -23.565 -15.578 19.601 1.00 88.00 190 ASN A O 1
ATOM 1554 N N . ARG A 1 191 ? -23.629 -13.358 19.902 1.00 86.06 191 ARG A N 1
ATOM 1555 C CA . ARG A 1 191 ? -23.839 -13.055 18.482 1.00 86.06 191 ARG A CA 1
ATOM 1556 C C . ARG A 1 191 ? -22.522 -13.075 17.710 1.00 86.06 191 ARG A C 1
ATOM 1558 O O . ARG A 1 191 ? -22.459 -13.689 16.652 1.00 86.06 191 ARG A O 1
ATOM 1565 N N . VAL A 1 192 ? -21.482 -12.451 18.254 1.00 87.38 192 VAL A N 1
ATOM 1566 C CA . VAL A 1 192 ? -20.145 -12.338 17.654 1.00 87.38 192 VAL A CA 1
ATOM 1567 C C . VAL A 1 192 ? -19.517 -13.728 17.479 1.00 87.38 192 VAL A C 1
ATOM 1569 O O . VAL A 1 192 ? -19.096 -14.087 16.384 1.00 87.38 192 VAL A O 1
ATOM 1572 N N . THR A 1 193 ? -19.568 -14.583 18.503 1.00 86.00 193 THR A N 1
ATOM 1573 C CA . THR A 1 193 ? -19.046 -15.968 18.454 1.00 86.00 193 THR A CA 1
ATOM 1574 C C . THR A 1 193 ? -19.606 -16.838 17.325 1.00 86.00 193 THR A C 1
ATOM 1576 O O . THR A 1 193 ? -18.921 -17.767 16.905 1.00 86.00 193 THR A O 1
ATOM 1579 N N . LYS A 1 194 ? -20.797 -16.540 16.787 1.00 84.62 194 LYS A N 1
ATOM 1580 C CA . LYS A 1 194 ? -21.370 -17.269 15.639 1.00 84.62 194 LYS A CA 1
ATOM 1581 C C . LYS A 1 194 ? -20.700 -16.933 14.303 1.00 84.62 194 LYS A C 1
ATOM 1583 O O . LYS A 1 194 ? -20.766 -17.741 13.384 1.00 84.62 194 LYS A O 1
ATOM 1588 N N . HIS A 1 195 ? -20.085 -15.758 14.194 1.00 81.31 195 HIS A N 1
ATOM 1589 C CA . HIS A 1 195 ? -19.513 -15.236 12.948 1.00 81.31 195 HIS A CA 1
ATOM 1590 C C . HIS A 1 195 ? -17.982 -15.115 12.986 1.00 81.31 195 HIS A C 1
ATOM 1592 O O . HIS A 1 195 ? -17.366 -14.801 11.971 1.00 81.31 195 HIS A O 1
ATOM 1598 N N . LEU A 1 196 ? -17.355 -15.381 14.135 1.00 82.38 196 LEU A N 1
ATOM 1599 C CA . LEU A 1 196 ? -15.905 -15.323 14.289 1.00 82.38 196 LEU A CA 1
ATOM 1600 C C . LEU A 1 196 ? -15.200 -16.598 13.789 1.00 82.38 196 LEU A C 1
ATOM 1602 O O . LEU A 1 196 ? -15.703 -17.706 13.970 1.00 82.38 196 LEU A O 1
ATOM 1606 N N . PRO A 1 197 ? -13.979 -16.487 13.238 1.00 84.12 197 PRO A N 1
ATOM 1607 C CA . PRO A 1 197 ? -13.139 -17.634 12.921 1.00 84.12 197 PRO A CA 1
ATOM 1608 C C . PRO A 1 197 ? -12.727 -18.408 14.181 1.00 84.12 197 PRO A C 1
ATOM 1610 O O . PRO A 1 197 ? -12.451 -17.837 15.240 1.00 84.12 197 PRO A O 1
ATOM 1613 N N . THR A 1 198 ? -12.547 -19.724 14.036 1.00 86.06 198 THR A N 1
ATOM 1614 C CA . THR A 1 198 ? -12.230 -20.668 15.126 1.00 86.06 198 THR A CA 1
ATOM 1615 C C . THR A 1 198 ? -11.026 -20.250 15.977 1.00 86.06 198 THR A C 1
ATOM 1617 O O . THR A 1 198 ? -10.988 -20.512 17.179 1.00 86.06 198 THR A O 1
ATOM 1620 N N . ARG A 1 199 ? -10.037 -19.565 15.383 1.00 87.56 199 ARG A N 1
ATOM 1621 C CA . ARG A 1 199 ? -8.868 -19.039 16.106 1.00 87.56 199 ARG A CA 1
ATOM 1622 C C . ARG A 1 199 ? -9.248 -17.947 17.110 1.00 87.56 199 ARG A C 1
ATOM 1624 O O . ARG A 1 199 ? -8.716 -17.944 18.215 1.00 87.56 199 ARG A O 1
ATOM 1631 N N . GLN A 1 200 ? -10.127 -17.021 16.730 1.00 84.44 200 GLN A N 1
ATOM 1632 C CA . GLN A 1 200 ? -10.574 -15.941 17.613 1.00 84.44 200 GLN A CA 1
ATOM 1633 C C . GLN A 1 200 ? -11.544 -16.461 18.679 1.00 84.44 200 GLN A C 1
ATOM 1635 O O . GLN A 1 200 ? -11.455 -16.025 19.818 1.00 84.44 200 GLN A O 1
ATOM 1640 N N . ILE A 1 201 ? -12.376 -17.460 18.360 1.00 86.88 201 ILE A N 1
ATOM 1641 C CA . ILE A 1 201 ? -13.250 -18.117 19.349 1.00 86.88 201 ILE A CA 1
ATOM 1642 C C . ILE A 1 201 ? -12.431 -18.764 20.475 1.00 86.88 201 ILE A C 1
ATOM 1644 O O . ILE A 1 201 ? -12.740 -18.567 21.646 1.00 86.88 201 ILE A O 1
ATOM 1648 N N . ARG A 1 202 ? -11.358 -19.499 20.141 1.00 87.50 202 ARG A N 1
ATOM 1649 C CA . ARG A 1 202 ? -10.462 -20.083 21.159 1.00 87.50 202 ARG A CA 1
ATOM 1650 C C . ARG A 1 202 ? -9.828 -19.005 22.033 1.00 87.50 202 ARG A C 1
ATOM 1652 O O . ARG A 1 202 ? -9.889 -19.108 23.248 1.00 87.50 202 ARG A O 1
ATOM 1659 N N . LYS A 1 203 ? -9.318 -17.934 21.415 1.00 87.88 203 LYS A N 1
ATOM 1660 C CA . LYS A 1 203 ? -8.768 -16.791 22.155 1.00 87.88 203 LYS A CA 1
ATOM 1661 C C . LYS A 1 203 ? -9.789 -16.158 23.101 1.00 87.88 203 LYS A C 1
ATOM 1663 O O . LYS A 1 203 ? -9.437 -15.853 24.230 1.00 87.88 203 LYS A O 1
ATOM 1668 N N . LEU A 1 204 ? -11.037 -15.976 22.665 1.00 87.00 204 LEU A N 1
ATOM 1669 C CA . LEU A 1 204 ? -12.104 -15.450 23.520 1.00 87.00 204 LEU A CA 1
ATOM 1670 C C . LEU A 1 204 ? -12.362 -16.355 24.728 1.00 87.00 204 LEU A C 1
ATOM 1672 O O . LEU A 1 204 ? -12.465 -15.849 25.843 1.00 87.00 204 LEU A O 1
ATOM 1676 N N . ALA A 1 205 ? -12.425 -17.672 24.523 1.00 86.75 205 ALA A N 1
ATOM 1677 C CA . ALA A 1 205 ? -12.598 -18.632 25.610 1.00 86.75 205 ALA A CA 1
ATOM 1678 C C . ALA A 1 205 ? -11.416 -18.596 26.595 1.00 86.75 205 ALA A C 1
ATOM 1680 O O . ALA A 1 205 ? -11.634 -18.542 27.805 1.00 86.75 205 ALA A O 1
ATOM 1681 N N . ASP A 1 206 ? -10.181 -18.536 26.085 1.00 89.69 206 ASP A N 1
ATOM 1682 C CA . ASP A 1 206 ? -8.969 -18.428 26.904 1.00 89.69 206 ASP A CA 1
ATOM 1683 C C . ASP A 1 206 ? -8.975 -17.136 27.745 1.00 89.69 206 ASP A C 1
ATOM 1685 O O . ASP A 1 206 ? -8.695 -17.171 28.944 1.00 89.69 206 ASP A O 1
ATOM 1689 N N . ILE A 1 207 ? -9.344 -15.996 27.146 1.00 87.00 207 ILE A N 1
ATOM 1690 C CA . ILE A 1 207 ? -9.430 -14.695 27.833 1.00 87.00 207 ILE A CA 1
ATOM 1691 C C . ILE A 1 207 ? -10.527 -14.716 28.906 1.00 87.00 207 ILE A C 1
ATOM 1693 O O . ILE A 1 207 ? -10.304 -14.250 30.024 1.00 87.00 207 ILE A O 1
ATOM 1697 N N . GLN A 1 208 ? -11.700 -15.283 28.610 1.00 85.94 208 GLN A N 1
ATOM 1698 C CA . GLN A 1 208 ? -12.782 -15.437 29.588 1.00 85.94 208 GLN A CA 1
ATOM 1699 C C . GLN A 1 208 ? -12.369 -16.336 30.759 1.00 85.94 208 GLN A C 1
ATOM 1701 O O . GLN A 1 208 ? -12.670 -16.028 31.918 1.00 85.94 208 GLN A O 1
ATOM 1706 N N . GLU A 1 209 ? -11.644 -17.422 30.485 1.00 89.44 209 GLU A N 1
ATOM 1707 C CA . GLU A 1 209 ? -11.129 -18.302 31.527 1.00 89.44 209 GLU A CA 1
ATOM 1708 C C . GLU A 1 209 ? -10.099 -17.578 32.403 1.00 89.44 209 GLU A C 1
ATOM 1710 O O . GLU A 1 209 ? -10.203 -17.624 33.632 1.00 89.44 209 GLU A O 1
ATOM 1715 N N . GLN A 1 210 ? -9.154 -16.858 31.795 1.00 87.81 210 GLN A N 1
ATOM 1716 C CA . GLN A 1 210 ? -8.157 -16.059 32.510 1.00 87.81 210 GLN A CA 1
ATOM 1717 C C . GLN A 1 210 ? -8.812 -14.983 33.380 1.00 87.81 210 GLN A C 1
ATOM 1719 O O . GLN A 1 210 ? -8.512 -14.910 34.569 1.00 87.81 210 GLN A O 1
ATOM 1724 N N . LEU A 1 211 ? -9.784 -14.235 32.848 1.00 86.44 211 LEU A N 1
ATOM 1725 C CA . LEU A 1 211 ? -10.563 -13.266 33.625 1.00 86.44 211 LEU A CA 1
ATOM 1726 C C . LEU A 1 211 ? -11.230 -13.930 34.833 1.00 86.44 211 LEU A C 1
ATOM 1728 O O . LEU A 1 211 ? -11.139 -13.423 35.948 1.00 86.44 211 LEU A O 1
ATOM 1732 N N . SER A 1 212 ? -11.859 -15.094 34.646 1.00 85.25 212 SER A N 1
ATOM 1733 C CA . SER A 1 212 ? -12.510 -15.816 35.745 1.00 85.25 212 SER A CA 1
ATOM 1734 C C . SER A 1 212 ? -11.528 -16.265 36.837 1.00 85.25 212 SER A C 1
ATOM 1736 O O . SER A 1 212 ? -11.888 -16.282 38.016 1.00 85.25 212 SER A O 1
ATOM 1738 N N . ARG A 1 213 ? -10.289 -16.618 36.464 1.00 86.50 213 ARG A N 1
ATOM 1739 C CA . ARG A 1 213 ? -9.216 -17.000 37.394 1.00 86.50 213 ARG A CA 1
ATOM 1740 C C . ARG A 1 213 ? -8.711 -15.786 38.170 1.00 86.50 213 ARG A C 1
ATOM 1742 O O . ARG A 1 213 ? -8.662 -15.845 39.396 1.00 86.50 213 ARG A O 1
ATOM 1749 N N . GLU A 1 214 ? -8.432 -14.682 37.484 1.00 82.94 214 GLU A N 1
ATOM 1750 C CA . GLU A 1 214 ? -7.978 -13.430 38.102 1.00 82.94 214 GLU A CA 1
ATOM 1751 C C . GLU A 1 214 ? -9.045 -12.839 39.046 1.00 82.94 214 GLU A C 1
ATOM 1753 O O . GLU A 1 214 ? -8.731 -12.447 40.169 1.00 82.94 214 GLU A O 1
ATOM 1758 N N . PHE A 1 215 ? -10.337 -12.890 38.686 1.00 81.81 215 PHE A N 1
ATOM 1759 C CA . PHE A 1 215 ? -11.426 -12.477 39.588 1.00 81.81 215 PHE A CA 1
ATOM 1760 C C . PHE A 1 215 ? -11.549 -13.352 40.841 1.00 81.81 215 PHE A C 1
ATOM 1762 O O . PHE A 1 215 ? -11.937 -12.858 41.903 1.00 81.81 215 PHE A O 1
ATOM 1769 N N . LYS A 1 216 ? -11.249 -14.654 40.742 1.00 83.62 216 LYS A N 1
ATOM 1770 C CA . LYS A 1 216 ? -11.220 -15.547 41.911 1.00 83.62 216 LYS A CA 1
ATOM 1771 C C . LYS A 1 216 ? -10.049 -15.203 42.826 1.00 83.62 216 LYS A C 1
ATOM 1773 O O . LYS A 1 216 ? -10.262 -15.102 44.030 1.00 83.62 216 LYS A O 1
ATOM 1778 N N . LEU A 1 217 ? -8.865 -14.972 42.259 1.00 79.69 217 LEU A N 1
ATOM 1779 C CA . LEU A 1 217 ? -7.667 -14.575 43.003 1.00 79.69 217 LEU A CA 1
ATOM 1780 C C . LEU A 1 217 ? -7.896 -13.265 43.769 1.00 79.69 217 LEU A C 1
ATOM 1782 O O . LEU A 1 217 ? -7.668 -13.233 44.979 1.00 79.69 217 LEU A O 1
ATOM 1786 N N . ALA A 1 218 ? -8.469 -12.258 43.102 1.00 76.31 218 ALA A N 1
ATOM 1787 C CA . ALA A 1 218 ? -8.824 -10.970 43.700 1.00 76.31 218 ALA A CA 1
ATOM 1788 C C . ALA A 1 218 ? -9.855 -11.082 44.843 1.00 76.31 218 ALA A C 1
ATOM 1790 O O . ALA A 1 218 ? -9.839 -10.290 45.776 1.00 76.31 218 ALA A O 1
ATOM 1791 N N . ARG A 1 219 ? -10.762 -12.072 44.807 1.00 71.44 219 ARG A N 1
ATOM 1792 C CA . ARG A 1 219 ? -11.754 -12.299 45.879 1.00 71.44 219 ARG A CA 1
ATOM 1793 C C . ARG A 1 219 ? -11.206 -13.050 47.093 1.00 71.44 219 ARG A C 1
ATOM 1795 O O . ARG A 1 219 ? -11.813 -12.983 48.158 1.00 71.44 219 ARG A O 1
ATOM 1802 N N . THR A 1 220 ? -10.131 -13.817 46.929 1.00 68.75 220 THR A N 1
ATOM 1803 C CA . THR A 1 220 ? -9.596 -14.703 47.980 1.00 68.75 220 THR A CA 1
ATOM 1804 C C . THR A 1 220 ? -8.523 -14.068 48.865 1.00 68.75 220 THR A C 1
ATOM 1806 O O . THR A 1 220 ? -8.162 -14.666 49.876 1.00 68.75 220 THR A O 1
ATOM 1809 N N . ARG A 1 221 ? -8.006 -12.885 48.517 1.00 63.38 221 ARG A N 1
ATOM 1810 C CA . ARG A 1 221 ? -6.891 -12.226 49.216 1.00 63.38 221 ARG A CA 1
ATOM 1811 C C . ARG A 1 221 ? -7.350 -10.911 49.840 1.00 63.38 221 ARG A C 1
ATOM 1813 O O . ARG A 1 221 ? -8.174 -10.215 49.263 1.00 63.38 221 ARG A O 1
ATOM 1820 N N . THR A 1 222 ? -6.858 -10.605 51.041 1.00 52.28 222 THR A N 1
ATOM 1821 C CA . THR A 1 222 ? -7.344 -9.465 51.836 1.00 52.28 222 THR A CA 1
ATOM 1822 C C . THR A 1 222 ? -6.276 -8.474 52.310 1.00 52.28 222 THR A C 1
ATOM 1824 O O . THR A 1 222 ? -6.667 -7.570 53.039 1.00 52.28 222 THR A O 1
ATOM 1827 N N . GLN A 1 223 ? -4.968 -8.599 52.014 1.00 54.97 223 GLN A N 1
ATOM 1828 C CA . GLN A 1 223 ? -3.965 -7.820 52.783 1.00 54.97 223 GLN A CA 1
ATOM 1829 C C . GLN A 1 223 ? -2.678 -7.306 52.079 1.00 54.97 223 GLN A C 1
ATOM 1831 O O . GLN A 1 22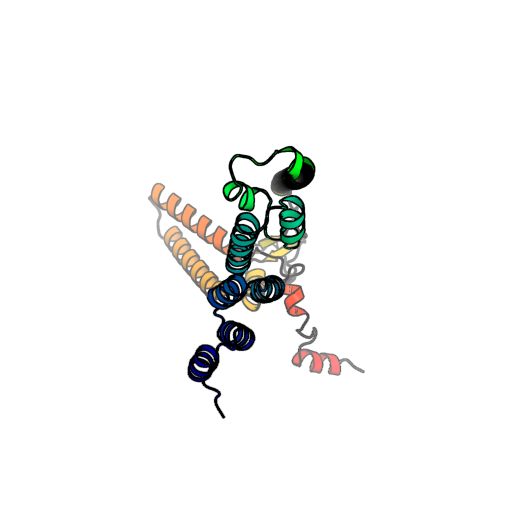3 ? -1.823 -6.795 52.796 1.00 54.97 223 GLN A O 1
ATOM 1836 N N . GLU A 1 224 ? -2.513 -7.325 50.746 1.00 59.66 224 GLU A N 1
ATOM 1837 C CA . GLU A 1 224 ? -1.300 -6.756 50.098 1.00 59.66 224 GLU A CA 1
ATOM 1838 C C . GLU A 1 224 ? -1.626 -5.789 48.936 1.00 59.66 224 GLU A C 1
ATOM 1840 O O . GLU A 1 224 ? -1.962 -6.206 47.831 1.00 59.66 224 GLU A O 1
ATOM 1845 N N . GLU A 1 225 ? -1.496 -4.477 49.188 1.00 61.88 225 GLU A N 1
ATOM 1846 C CA . GLU A 1 225 ? -1.919 -3.391 48.277 1.00 61.88 225 GLU A CA 1
ATOM 1847 C C . GLU A 1 225 ? -1.140 -3.331 46.942 1.00 61.88 225 GLU A C 1
ATOM 1849 O O . GLU A 1 225 ? -1.699 -2.923 45.922 1.00 61.88 225 GLU A O 1
ATOM 1854 N N . GLU A 1 226 ? 0.138 -3.735 46.915 1.00 63.09 226 GLU A N 1
ATOM 1855 C CA . GLU A 1 226 ? 0.967 -3.704 45.694 1.00 63.09 226 GLU A CA 1
ATOM 1856 C C . GLU A 1 226 ? 0.640 -4.856 44.724 1.00 63.09 226 GLU A C 1
ATOM 1858 O O . GLU A 1 226 ? 0.547 -4.627 43.515 1.00 63.09 226 GLU A O 1
ATOM 1863 N N . GLU A 1 227 ? 0.397 -6.071 45.234 1.00 64.31 227 GLU A N 1
ATOM 1864 C CA . GLU A 1 227 ? -0.008 -7.219 44.407 1.00 64.31 227 GLU A CA 1
ATOM 1865 C C . GLU A 1 227 ? -1.424 -7.033 43.841 1.00 64.31 227 GLU A C 1
ATOM 1867 O O . GLU A 1 227 ? -1.682 -7.365 42.679 1.00 64.31 227 GLU A O 1
ATOM 1872 N N . ASP A 1 228 ? -2.332 -6.436 44.620 1.00 74.38 228 ASP A N 1
ATOM 1873 C CA . ASP A 1 228 ? -3.691 -6.131 44.171 1.00 74.38 228 ASP A CA 1
ATOM 1874 C C . ASP A 1 228 ? -3.675 -5.175 42.965 1.00 74.38 228 ASP A C 1
ATOM 1876 O O . ASP A 1 228 ? -4.393 -5.395 41.984 1.00 74.38 228 ASP A O 1
ATOM 1880 N N . LEU A 1 229 ? -2.799 -4.160 42.968 1.00 79.00 229 LEU A N 1
ATOM 1881 C CA . LEU A 1 229 ? -2.663 -3.207 41.861 1.00 79.00 229 LEU A CA 1
ATOM 1882 C C . LEU A 1 229 ? -2.204 -3.882 40.554 1.00 79.00 229 LEU A C 1
ATOM 1884 O O . LEU A 1 229 ? -2.644 -3.501 39.465 1.00 79.00 229 LEU A O 1
ATOM 1888 N N . GLU A 1 230 ? -1.328 -4.886 40.637 1.00 82.31 230 GLU A N 1
ATOM 1889 C CA . GLU A 1 230 ? -0.913 -5.673 39.471 1.00 82.31 230 GLU A CA 1
ATOM 1890 C C . GLU A 1 230 ? -2.035 -6.566 38.939 1.00 82.31 230 GLU A C 1
ATOM 1892 O O . GLU A 1 230 ? -2.222 -6.650 37.721 1.00 82.31 230 GLU A O 1
ATOM 1897 N N . ILE A 1 231 ? -2.805 -7.201 39.826 1.00 81.38 231 ILE A N 1
ATOM 1898 C CA . ILE A 1 231 ? -3.963 -8.022 39.448 1.00 81.38 231 ILE A CA 1
ATOM 1899 C C . ILE A 1 231 ? -5.006 -7.153 38.736 1.00 81.38 231 ILE A C 1
ATOM 1901 O O . ILE A 1 231 ? -5.495 -7.527 37.667 1.00 81.38 231 ILE A O 1
ATOM 1905 N N . PHE A 1 232 ? -5.287 -5.952 39.249 1.00 82.25 232 PHE A N 1
ATOM 1906 C CA . PHE A 1 232 ? -6.188 -5.003 38.591 1.00 82.25 232 PHE A CA 1
ATOM 1907 C C . PHE A 1 232 ? -5.704 -4.610 37.189 1.00 82.25 232 PHE A C 1
ATOM 1909 O O . PHE A 1 232 ? -6.497 -4.659 36.247 1.00 82.25 232 PHE A O 1
ATOM 1916 N N . LYS A 1 233 ? -4.409 -4.312 37.011 1.00 86.31 233 LYS A N 1
ATOM 1917 C CA . LYS A 1 233 ? -3.828 -4.025 35.683 1.00 86.31 233 LYS A CA 1
ATOM 1918 C C . LYS A 1 233 ? -3.959 -5.206 34.719 1.00 86.31 233 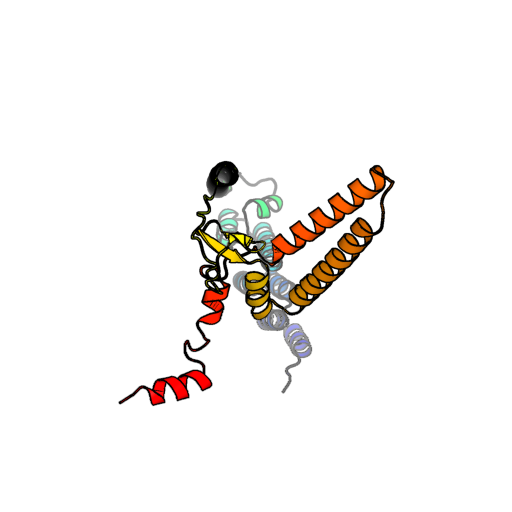LYS A C 1
ATOM 1920 O O . LYS A 1 233 ? -4.225 -5.007 33.533 1.00 86.31 233 LYS A O 1
ATOM 1925 N N . ARG A 1 234 ? -3.781 -6.441 35.202 1.00 86.12 234 ARG A N 1
ATOM 1926 C CA . ARG A 1 234 ? -3.959 -7.653 34.381 1.00 86.12 234 ARG A CA 1
ATOM 1927 C C . ARG A 1 234 ? -5.414 -7.833 33.966 1.00 86.12 234 ARG A C 1
ATOM 1929 O O . ARG A 1 234 ? -5.670 -8.074 32.790 1.00 86.12 234 ARG A O 1
ATOM 1936 N N . ILE A 1 235 ? -6.359 -7.657 34.889 1.00 86.00 235 ILE A N 1
ATOM 1937 C CA . ILE A 1 235 ? -7.798 -7.716 34.593 1.00 86.00 235 ILE A CA 1
ATOM 1938 C C . ILE A 1 235 ? -8.181 -6.652 33.560 1.00 86.00 235 ILE A C 1
ATOM 1940 O O . ILE A 1 235 ? -8.930 -6.948 32.632 1.00 86.00 235 ILE A O 1
ATOM 1944 N N . GLU A 1 236 ? -7.663 -5.432 33.688 1.00 87.56 236 GLU A N 1
ATOM 1945 C CA . GLU A 1 236 ? -7.924 -4.347 32.740 1.00 87.56 236 GLU A CA 1
ATOM 1946 C C . GLU A 1 236 ? -7.353 -4.649 31.347 1.00 87.56 236 GLU A C 1
ATOM 1948 O O . GLU A 1 236 ? -8.063 -4.518 30.353 1.00 87.56 236 GLU A O 1
ATOM 1953 N N . SER A 1 237 ? -6.119 -5.155 31.266 1.00 89.00 237 SER A N 1
ATOM 1954 C CA . SER A 1 237 ? -5.513 -5.594 30.001 1.00 89.00 237 SER A CA 1
ATOM 1955 C C . SER A 1 237 ? -6.308 -6.721 29.332 1.00 89.00 237 SER A C 1
ATOM 1957 O O . SER A 1 237 ? -6.538 -6.693 28.123 1.00 89.00 237 SER A O 1
ATOM 1959 N N . LEU A 1 238 ? -6.775 -7.700 30.111 1.00 87.44 238 LEU A N 1
ATOM 1960 C CA . LEU A 1 238 ? -7.603 -8.793 29.601 1.00 87.44 238 LEU A CA 1
ATOM 1961 C C . LEU A 1 238 ? -8.982 -8.308 29.137 1.00 87.44 238 LEU A C 1
ATOM 1963 O O . LEU A 1 238 ? -9.491 -8.800 28.133 1.00 87.44 238 LEU A O 1
ATOM 1967 N N . ARG A 1 239 ? -9.577 -7.328 29.830 1.00 86.44 239 ARG A N 1
ATOM 1968 C CA . ARG A 1 239 ? -10.816 -6.671 29.387 1.00 86.44 239 ARG A CA 1
ATOM 1969 C C . ARG A 1 239 ? -10.611 -5.921 28.077 1.00 86.44 239 ARG A C 1
ATOM 1971 O O . ARG A 1 239 ? -11.411 -6.105 27.174 1.00 86.44 239 ARG A O 1
ATOM 1978 N N . HIS A 1 240 ? -9.519 -5.174 27.936 1.00 87.81 240 HIS A N 1
ATOM 1979 C CA . HIS A 1 240 ? -9.214 -4.471 26.692 1.00 87.81 240 HIS A CA 1
ATOM 1980 C C . HIS A 1 240 ? -9.054 -5.439 25.511 1.00 87.81 240 HIS A C 1
ATOM 1982 O O . HIS A 1 240 ? -9.642 -5.228 24.459 1.00 87.81 240 HIS A O 1
ATOM 1988 N N . GLN A 1 241 ? -8.360 -6.564 25.713 1.00 88.38 241 GLN A N 1
ATOM 1989 C CA . GLN A 1 241 ? -8.243 -7.611 24.690 1.00 88.38 241 GLN A CA 1
ATOM 1990 C C . GLN A 1 241 ? -9.585 -8.272 24.346 1.00 88.38 241 GLN A C 1
ATOM 1992 O O . GLN A 1 241 ? -9.789 -8.698 23.210 1.00 88.38 241 GLN A O 1
ATOM 1997 N N . LEU A 1 242 ? -10.491 -8.398 25.321 1.00 87.69 242 LEU A N 1
ATOM 1998 C CA . LEU A 1 242 ? -11.852 -8.869 25.075 1.00 87.69 242 LEU A CA 1
ATOM 1999 C C . LEU A 1 242 ? -12.631 -7.841 24.246 1.00 87.69 242 LEU A C 1
ATOM 2001 O O . LEU A 1 242 ? -13.267 -8.219 23.262 1.00 87.69 242 LEU A O 1
ATOM 2005 N N . ASP A 1 243 ? -12.540 -6.562 24.606 1.00 87.25 243 ASP A N 1
ATOM 2006 C CA . ASP A 1 243 ? -13.201 -5.457 23.913 1.00 87.25 243 ASP A CA 1
ATOM 2007 C C . ASP A 1 243 ? -12.719 -5.334 22.461 1.00 87.25 243 ASP A C 1
ATOM 2009 O O . ASP A 1 243 ? -13.547 -5.202 21.565 1.00 87.25 243 ASP A O 1
ATOM 2013 N N . ASP A 1 244 ? -11.419 -5.493 22.201 1.00 88.31 244 ASP A N 1
ATOM 2014 C CA . ASP A 1 244 ? -10.843 -5.465 20.848 1.00 88.31 244 ASP A CA 1
ATOM 2015 C C . ASP A 1 244 ? -11.420 -6.545 19.921 1.00 88.31 244 ASP A C 1
ATOM 2017 O O . ASP A 1 244 ? -11.414 -6.391 18.703 1.00 88.31 244 ASP A O 1
ATOM 2021 N N . ILE A 1 245 ? -11.901 -7.663 20.473 1.00 86.12 245 ILE A N 1
ATOM 2022 C CA . ILE A 1 245 ? -12.495 -8.749 19.685 1.00 86.12 245 ILE A CA 1
ATOM 2023 C C . ILE A 1 245 ? -14.018 -8.597 19.606 1.00 86.12 245 ILE A C 1
ATOM 2025 O O . ILE A 1 245 ? -14.616 -8.831 18.558 1.00 86.12 245 ILE A O 1
ATOM 2029 N N . VAL A 1 246 ? -14.664 -8.265 20.725 1.00 86.88 246 VAL A N 1
ATOM 2030 C CA . VAL A 1 246 ? -16.129 -8.263 20.846 1.00 86.88 246 VAL A CA 1
ATOM 2031 C C . VAL A 1 246 ? -16.744 -6.960 20.326 1.00 86.88 246 VAL A C 1
ATOM 2033 O O . VAL A 1 246 ? -17.834 -6.989 19.757 1.00 86.88 246 VAL A O 1
ATOM 2036 N N . ALA A 1 247 ? -16.058 -5.831 20.504 1.00 84.69 247 ALA A N 1
ATOM 2037 C CA . ALA A 1 247 ? -16.531 -4.495 20.149 1.00 84.69 247 ALA A CA 1
ATOM 2038 C C . ALA A 1 247 ? -15.884 -3.926 18.871 1.00 84.69 247 ALA A C 1
ATOM 2040 O O . ALA A 1 247 ? -16.070 -2.745 18.581 1.00 84.69 247 ALA A O 1
ATOM 2041 N N . ASP A 1 248 ? -15.180 -4.752 18.086 1.00 85.12 248 ASP A N 1
ATOM 2042 C CA . ASP A 1 248 ? -14.558 -4.349 16.813 1.00 85.12 248 ASP A CA 1
ATOM 2043 C C . ASP A 1 248 ? -15.589 -3.771 15.829 1.00 85.12 248 ASP A C 1
ATOM 2045 O O . ASP A 1 248 ? -15.392 -2.721 15.217 1.00 85.12 248 ASP A O 1
ATOM 2049 N N . GLN A 1 249 ? -16.754 -4.421 15.727 1.00 85.25 249 GLN A N 1
ATOM 2050 C CA . GLN A 1 249 ? -17.838 -3.988 14.852 1.00 85.25 249 GLN A CA 1
ATOM 2051 C C . GLN A 1 249 ? -19.216 -4.149 15.496 1.00 85.25 249 GLN A C 1
ATOM 2053 O O . GLN A 1 249 ? -19.479 -5.065 16.276 1.00 85.25 249 GLN A O 1
ATOM 2058 N N . CYS A 1 250 ? -20.145 -3.273 15.110 1.00 88.06 250 CYS A N 1
ATOM 2059 C CA . CYS A 1 250 ? -21.542 -3.404 15.501 1.00 88.06 250 CYS A CA 1
ATOM 2060 C C . CYS A 1 250 ? -22.197 -4.579 14.759 1.00 88.06 250 CYS A C 1
ATOM 2062 O O . CYS A 1 250 ? -22.219 -4.612 13.532 1.00 88.06 250 CYS A O 1
ATOM 2064 N N . VAL A 1 251 ? -22.831 -5.495 15.491 1.00 84.69 251 VAL A N 1
ATOM 2065 C CA . VAL A 1 251 ? -23.523 -6.664 14.915 1.00 84.69 251 VAL A CA 1
ATOM 2066 C C . VAL A 1 251 ? -24.732 -6.327 14.031 1.00 84.69 251 VAL A C 1
ATOM 2068 O O . VAL A 1 251 ? -25.178 -7.189 13.280 1.00 84.69 251 VAL A O 1
ATOM 2071 N N . VAL A 1 252 ? -25.276 -5.108 14.125 1.00 83.31 252 VAL A N 1
ATOM 2072 C CA . VAL A 1 252 ? -26.458 -4.674 13.354 1.00 83.31 252 VAL A CA 1
ATOM 2073 C C . VAL A 1 252 ? -26.077 -3.885 12.103 1.00 83.31 252 VAL A C 1
ATOM 2075 O O . VAL A 1 252 ? -26.743 -4.023 11.090 1.00 83.31 252 VAL A O 1
ATOM 2078 N N . CYS A 1 253 ? -25.026 -3.063 12.135 1.00 84.69 253 CYS A N 1
ATOM 2079 C CA . CYS A 1 253 ? -24.664 -2.198 11.001 1.00 84.69 253 CYS A CA 1
ATOM 2080 C C . CYS A 1 253 ? -23.236 -2.402 10.475 1.00 84.69 253 CYS A C 1
ATOM 2082 O O . CYS A 1 253 ? -22.788 -1.625 9.637 1.00 84.69 253 CYS A O 1
ATOM 2084 N N . GLY A 1 254 ? -22.507 -3.384 11.003 1.00 83.44 254 GLY A N 1
ATOM 2085 C CA . GLY A 1 254 ? -21.182 -3.780 10.530 1.00 83.44 254 GLY A CA 1
ATOM 2086 C C . GLY A 1 254 ? -21.232 -4.961 9.565 1.00 83.44 254 GLY A C 1
ATOM 2087 O O . GLY A 1 254 ? -22.302 -5.424 9.155 1.00 83.44 254 GLY A O 1
ATOM 2088 N N . ASP A 1 255 ? -20.058 -5.502 9.253 1.00 82.19 255 ASP A N 1
ATOM 2089 C CA . ASP A 1 255 ? -19.896 -6.540 8.235 1.00 82.19 255 ASP A CA 1
ATOM 2090 C C . ASP A 1 255 ? -20.597 -7.841 8.628 1.00 82.19 255 ASP A C 1
ATOM 2092 O O . ASP A 1 255 ? -21.013 -8.608 7.762 1.00 82.19 255 ASP A O 1
ATOM 2096 N N . ILE A 1 256 ? -20.791 -8.084 9.927 1.00 81.31 256 ILE A N 1
ATOM 2097 C CA . ILE A 1 256 ? -21.519 -9.251 10.445 1.00 81.31 256 ILE A CA 1
ATOM 2098 C C . ILE A 1 256 ? -22.922 -9.351 9.822 1.00 81.31 256 ILE A C 1
ATOM 2100 O O . ILE A 1 256 ? -23.355 -10.454 9.482 1.00 81.31 256 ILE A O 1
ATOM 2104 N N . LEU A 1 257 ? -23.613 -8.222 9.612 1.00 79.75 257 LEU A N 1
ATOM 2105 C CA . LEU A 1 257 ? -24.920 -8.230 8.951 1.00 79.75 257 LEU A CA 1
ATOM 2106 C C . LEU A 1 257 ? -24.784 -8.576 7.460 1.00 79.75 257 LEU A C 1
ATOM 2108 O O . LEU A 1 257 ? -25.556 -9.387 6.950 1.00 79.75 257 LEU A O 1
ATOM 2112 N N . ILE A 1 258 ? -23.777 -8.028 6.776 1.00 80.94 258 ILE A N 1
ATOM 2113 C CA . ILE A 1 258 ? -23.519 -8.283 5.349 1.00 80.94 258 ILE A CA 1
ATOM 2114 C C . ILE A 1 258 ? -23.264 -9.775 5.104 1.00 80.94 258 ILE A C 1
ATOM 2116 O O . ILE A 1 258 ? -23.852 -10.376 4.207 1.00 80.94 258 ILE A O 1
ATOM 2120 N N . HIS A 1 259 ? -22.465 -10.412 5.959 1.00 74.88 259 HIS A N 1
ATOM 2121 C CA . HIS A 1 259 ? -22.190 -11.848 5.870 1.00 74.88 259 HIS A CA 1
ATOM 2122 C C . HIS A 1 259 ? -23.425 -12.717 6.161 1.00 74.88 259 HIS A C 1
ATOM 2124 O O . HIS A 1 259 ? -23.448 -13.893 5.802 1.00 74.88 259 HIS A O 1
ATOM 2130 N N . SER A 1 260 ? -24.462 -12.154 6.789 1.00 73.94 260 SER A N 1
ATOM 2131 C CA . SER A 1 260 ? -25.717 -12.849 7.087 1.00 73.94 260 SER A CA 1
ATOM 2132 C C . SER A 1 260 ? -26.796 -12.705 6.008 1.00 73.94 260 SER A C 1
ATOM 2134 O O . SER A 1 260 ? -27.839 -13.333 6.138 1.00 73.94 260 SER A O 1
ATOM 2136 N N . ILE A 1 261 ? -26.549 -11.963 4.918 1.00 78.62 261 ILE A N 1
ATOM 2137 C CA . ILE A 1 261 ? -27.518 -11.779 3.815 1.00 78.62 261 ILE A CA 1
ATOM 2138 C C . ILE A 1 261 ? -27.915 -13.114 3.165 1.00 78.62 261 ILE A C 1
ATOM 2140 O O . ILE A 1 261 ? -29.032 -13.270 2.680 1.00 78.62 261 ILE A O 1
ATOM 2144 N N . HIS A 1 262 ? -27.008 -14.092 3.161 1.00 76.88 262 HIS A N 1
ATOM 2145 C CA . HIS A 1 262 ? -27.274 -15.424 2.618 1.00 76.88 262 HIS A CA 1
ATOM 2146 C C . HIS A 1 262 ? -28.145 -16.298 3.527 1.00 76.88 262 HIS A C 1
ATOM 2148 O O . HIS A 1 262 ? -28.612 -17.347 3.089 1.00 76.88 262 HIS A O 1
ATOM 2154 N N . VAL A 1 263 ? -28.352 -15.897 4.784 1.00 73.81 263 VAL A N 1
ATOM 2155 C CA . VAL A 1 263 ? -29.203 -16.627 5.720 1.00 73.81 263 VAL A CA 1
ATOM 2156 C C . VAL A 1 263 ? -30.645 -16.166 5.499 1.00 73.81 263 VAL A C 1
ATOM 2158 O O . VAL A 1 263 ? -30.913 -14.966 5.590 1.00 73.81 263 VAL A O 1
ATOM 2161 N N . PRO A 1 264 ? -31.585 -17.077 5.197 1.00 74.19 264 PRO A N 1
ATOM 2162 C CA . PRO A 1 264 ? -32.982 -16.703 5.042 1.00 74.19 264 PRO A CA 1
ATOM 2163 C C . PRO A 1 264 ? -33.512 -16.087 6.343 1.00 74.19 264 PRO A C 1
ATOM 2165 O O . PRO A 1 264 ? -33.214 -16.560 7.438 1.00 74.19 264 PRO A O 1
ATOM 2168 N N . PHE A 1 265 ? -34.310 -15.023 6.214 1.00 71.31 265 PHE A N 1
ATOM 2169 C CA . PHE A 1 265 ? -34.919 -14.323 7.355 1.00 71.31 265 PHE A CA 1
ATOM 2170 C C . PHE A 1 265 ? -35.857 -15.208 8.179 1.00 71.31 265 PHE A C 1
ATOM 2172 O O . PHE A 1 265 ? -36.097 -14.919 9.345 1.00 71.31 265 PHE A O 1
ATOM 2179 N N . ILE A 1 266 ? -36.398 -16.248 7.549 1.00 76.62 266 ILE A N 1
ATOM 2180 C CA . ILE A 1 266 ? -37.292 -17.228 8.147 1.00 76.62 266 ILE A CA 1
ATOM 2181 C C . ILE A 1 266 ? -36.532 -18.550 8.140 1.00 76.62 266 ILE A C 1
ATOM 2183 O O . ILE A 1 266 ? -36.121 -19.026 7.078 1.00 76.62 266 ILE A O 1
ATOM 2187 N N . THR A 1 267 ? -36.311 -19.117 9.321 1.00 76.19 267 THR A N 1
ATOM 2188 C CA . THR A 1 267 ? -35.748 -20.467 9.437 1.00 76.19 267 THR A CA 1
ATOM 2189 C C . THR A 1 267 ? -36.749 -21.506 8.922 1.00 76.19 267 THR A C 1
ATOM 2191 O O . THR A 1 267 ? -37.947 -21.244 8.886 1.00 76.19 267 THR A O 1
ATOM 2194 N N . GLU A 1 268 ? -36.296 -22.692 8.506 1.00 71.25 268 GLU A N 1
ATOM 2195 C CA . GLU A 1 268 ? -37.206 -23.737 7.993 1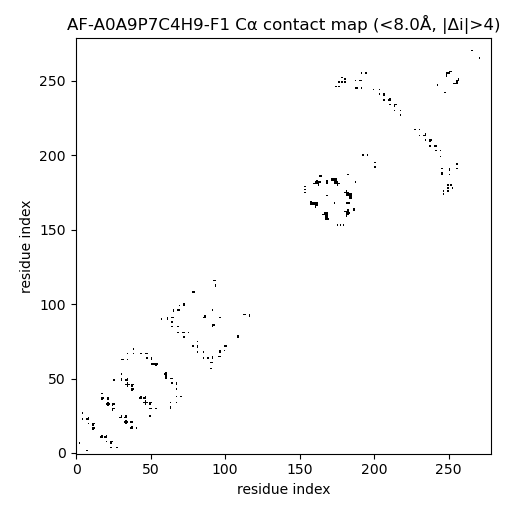.00 71.25 268 GLU A CA 1
ATOM 2196 C C . GLU A 1 268 ? -38.319 -24.085 9.004 1.00 71.25 268 GLU A C 1
ATOM 2198 O O . GLU A 1 268 ? -39.470 -24.262 8.616 1.00 71.25 268 GLU A O 1
ATOM 2203 N N . GLU A 1 269 ? -38.011 -24.047 10.304 1.00 67.88 269 GLU A N 1
ATOM 2204 C CA . GLU A 1 269 ? -38.974 -24.248 11.397 1.00 67.88 269 GLU A CA 1
ATOM 2205 C C . GLU A 1 269 ? -40.008 -23.108 11.493 1.00 67.88 269 GLU A C 1
ATOM 2207 O O . GLU A 1 269 ? -41.199 -23.332 11.707 1.00 67.88 269 GLU A O 1
ATOM 2212 N N . GLU A 1 270 ? -39.582 -21.862 11.286 1.00 71.94 270 GLU A N 1
ATOM 2213 C CA . GLU A 1 270 ? -40.476 -20.700 11.270 1.00 71.94 270 GLU A CA 1
ATOM 2214 C C . GLU A 1 270 ? -41.271 -20.595 9.963 1.00 71.94 270 GLU A C 1
ATOM 2216 O O . GLU A 1 270 ? -42.327 -19.968 9.947 1.00 71.94 270 GLU A O 1
ATOM 2221 N N . ALA A 1 271 ? -40.814 -21.223 8.875 1.00 73.81 271 ALA A N 1
ATOM 2222 C CA . ALA A 1 271 ? -41.541 -21.288 7.609 1.00 73.81 271 ALA A CA 1
ATOM 2223 C C . ALA A 1 271 ? -42.774 -22.199 7.724 1.00 73.81 271 ALA A C 1
ATOM 2225 O O . ALA A 1 271 ? -43.839 -21.886 7.181 1.00 73.81 271 ALA A O 1
ATOM 2226 N N . GLU A 1 272 ? -42.671 -23.286 8.491 1.00 71.38 272 GLU A N 1
ATOM 2227 C CA . GLU A 1 272 ? -43.813 -24.136 8.852 1.00 71.38 272 GLU A CA 1
ATOM 2228 C C . GLU A 1 272 ? -44.833 -23.369 9.710 1.00 71.38 272 GLU A C 1
ATOM 2230 O O . GLU A 1 272 ? -46.041 -23.440 9.482 1.00 71.38 272 GLU A O 1
ATOM 2235 N N . ILE A 1 273 ? -44.362 -22.541 10.645 1.00 75.25 273 ILE A N 1
ATOM 2236 C CA . ILE A 1 273 ? -45.239 -21.702 11.471 1.00 75.25 273 ILE A CA 1
ATOM 2237 C C . ILE A 1 273 ? -45.863 -20.573 10.636 1.00 75.25 273 ILE A C 1
ATOM 2239 O O . ILE A 1 273 ? -47.067 -20.344 10.722 1.00 75.25 273 ILE A O 1
ATOM 2243 N N . ALA A 1 274 ? -45.096 -19.900 9.781 1.00 72.12 274 ALA A N 1
ATOM 2244 C CA . ALA A 1 274 ? -45.595 -18.839 8.910 1.00 72.12 274 ALA A CA 1
ATOM 2245 C C . ALA A 1 274 ? -46.626 -19.364 7.899 1.00 72.12 274 ALA A C 1
ATOM 2247 O O . ALA A 1 274 ? -47.634 -18.704 7.649 1.00 72.12 274 ALA A O 1
ATOM 2248 N N . SER A 1 275 ? -46.423 -20.570 7.360 1.00 75.81 275 SER A N 1
ATOM 2249 C CA . SER A 1 275 ? -47.406 -21.216 6.482 1.00 75.81 275 SER A CA 1
ATOM 2250 C C . SER A 1 275 ? -48.691 -21.605 7.217 1.00 75.81 275 SER A C 1
ATOM 2252 O O . SER A 1 275 ? -49.762 -21.542 6.621 1.00 75.81 275 SER A O 1
ATOM 2254 N N . SER A 1 276 ? -48.628 -21.890 8.524 1.00 77.81 276 SER A N 1
ATOM 2255 C CA . SER A 1 276 ? -49.826 -22.110 9.350 1.00 77.81 276 SER A CA 1
ATOM 2256 C C . SER A 1 276 ? -50.672 -20.847 9.587 1.00 77.81 276 SER A C 1
ATOM 2258 O O . SER A 1 276 ? -51.814 -20.950 10.030 1.00 77.81 276 SER A O 1
ATOM 2260 N N . TRP A 1 277 ? -50.134 -19.656 9.297 1.00 77.81 277 TRP A N 1
ATOM 2261 C CA . TRP A 1 277 ? -50.836 -18.369 9.424 1.00 77.81 277 TRP A CA 1
ATOM 2262 C C . TRP A 1 277 ? -51.452 -17.897 8.100 1.00 77.81 277 TRP A C 1
ATOM 2264 O O . TRP A 1 277 ? -52.139 -16.874 8.070 1.00 77.81 277 TRP A O 1
ATOM 2274 N N . ILE A 1 278 ? -51.223 -18.634 7.009 1.00 66.50 278 ILE A N 1
ATOM 2275 C CA . ILE A 1 278 ? -51.876 -18.396 5.723 1.00 66.50 278 ILE A CA 1
ATOM 2276 C C . ILE A 1 278 ? -53.274 -19.024 5.802 1.00 66.50 278 ILE A C 1
ATOM 2278 O O . ILE A 1 278 ? -53.431 -20.235 5.652 1.00 66.50 278 ILE A O 1
ATOM 2282 N N . ILE A 1 279 ? -54.268 -18.185 6.106 1.00 55.22 279 ILE A N 1
ATOM 2283 C CA . ILE A 1 279 ? -55.706 -18.491 6.000 1.00 55.22 279 ILE A CA 1
ATOM 2284 C C . ILE A 1 279 ? -56.124 -18.468 4.529 1.00 55.22 279 ILE A C 1
ATOM 2286 O O . ILE A 1 279 ? -55.736 -17.502 3.831 1.00 55.22 279 ILE A O 1
#

Secondary structure (DSSP, 8-state):
----HHHHHHHHHHTT-HHHHHHHHHHTT-HHHHHHHHHHTT-HHHHHHHHHS-SS-HHHHHHHHHHHHHHHHHH-S-HHHHHHHHTT-TT--HHHHGGGS-TT--GGGSHHHHHHHHHHHHHHHHHHHHHHHHHHHHHHHHHHHHHHHTT------TT-B-TTT-SBGGGS-EEE-TTS-EEEHHHHHHHHTTTS-HHHHHHHHHHHHHHHHHHHHHHH--S-HHHHHHHHHHHHHHHHHHHHHHSSS-TTTSHHHHHTTTS-SS-HHHHHHHHTT--

Mean predicted aligned error: 14.43 Å

Nearest PDB structures (foldseek):
  6rnq-assembly1_B  TM=4.989E-01  e=1.560E+00  Homo sapiens
  7xgr-assembly1_A  TM=5.442E-01  e=2.751E+00  Homo sapiens
  8f5o-assembly1_C  TM=4.788E-01  e=2.613E+00  Leishmania tarentolae
  5cqs-assembly2_B  TM=3.038E-01  e=9.802E-01  Saccharomyces cerevisiae S288C

Radius of gyration: 36.72 Å; Cα contacts (8 Å, |Δi|>4): 188; chains: 1; bounding box: 92×56×94 Å

Solvent-accessible surface area (backbone atoms only — not comparable to full-atom values): 16458 Å² total; per-residue (Å²): 134,86,79,57,63,72,60,51,42,52,56,29,55,78,68,66,37,59,72,61,35,33,51,51,28,47,75,71,68,40,38,71,60,19,29,50,56,24,53,77,70,69,36,62,70,60,22,51,59,47,30,60,64,49,72,91,38,64,67,59,24,42,52,43,49,51,53,49,50,49,51,45,58,76,72,45,91,56,62,66,60,48,49,59,67,49,67,74,40,96,79,58,53,70,80,77,51,59,82,69,58,68,98,84,68,66,66,80,75,45,48,66,63,51,51,52,52,53,51,53,50,51,52,54,50,52,51,53,48,50,52,51,54,51,54,50,53,52,51,51,51,52,54,51,47,52,58,52,58,75,69,62,81,85,88,83,63,87,84,43,43,16,80,85,77,66,47,62,38,90,81,53,65,65,48,78,46,99,85,72,53,39,33,38,49,69,62,44,48,64,55,49,61,75,74,50,57,73,72,57,48,51,50,51,53,52,48,54,50,49,48,55,52,53,55,49,55,65,70,75,59,88,88,56,76,71,63,50,55,52,53,50,52,50,51,50,53,50,47,50,58,48,42,63,66,64,64,68,56,52,70,80,85,30,66,64,37,65,72,42,67,83,53,68,94,59,48,77,73,49,47,58,53,55,55,71,67,65,126

pLDDT: mean 82.86, std 8.71, range [44.06, 97.5]

Foldseek 3Di:
DDDDLVVVLVVCVVVVVLLSNLVSCVVVVNLVVSLVSCLVVVNLVSNLVSLCVPVVCLPSSQVSLLVSLLSCQVPDPDVLVSVVVSVVDPSYAPVSNVVSHDPPDDPVSCVVSVVVVVVVVVVVVVVVVVVVVVVVVVVVVVVVVVVVVVVDDDDDDQCDAQPQPRHGQVPADKDAAPVRHIHHPVSLCVLLLVVDDPVVNVVLVVLVVVLVVLVVVLVPDDDDPVVNVVSVVVNVVSVVVNCVRRVVDDCPPDCVVVVCPPPDPADPVNVVVVVVVPD

InterPro domains:
  IPR000547 Clathrin, heavy chain/VPS, 7-fold repeat [PS50236] (1-81)
  IPR013083 Zinc finger, RING/FYVE/PHD-type [G3DSA:3.30.40.10] (121-205)
  IPR058919 Pep3/Vps18, RING C-terminal domain [PF26148] (156-258)

Sequence (279 aa):
MHYELDHALRVCSEHKRTRSCVHIYGQMGLYEEAVRLALEHKDLDLARVYADKPEEDDVLRKKLWTNIAKYVIESSEDIKNAIQLLMGCDLLKIEDILPFFPNHVLIDNFKEEICASLEEYNVSIEELKSEMDNATVCADHIRSDVKKLKKKFAVVEEE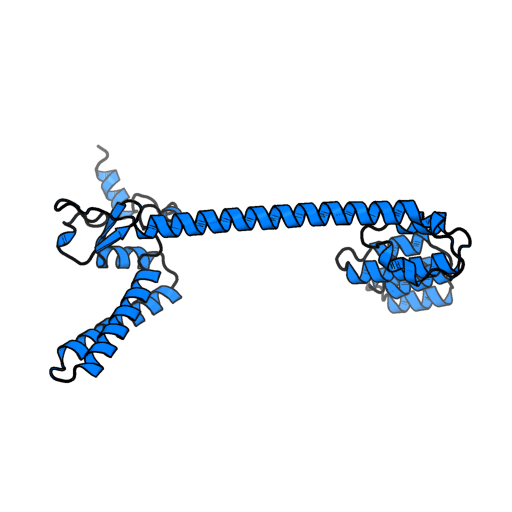QACSLCHFPLLTRQFYVFPCHHVFHADCLINRVTKHLPTRQIRKLADIQEQLSREFKLARTRTQEEEEDLEIFKRIESLRHQLDDIVADQCVVCGDILIHSIHVPFITEEEAEIASSWII

Organism: Rhizopus oryzae (NCBI:txid64495)